Protein AF-A0A059WLM8-F1 (afdb_monomer_lite)

InterPro domains:
  IPR005821 Ion transport domain [PF00520] (24-214)
  IPR027359 Voltage-dependent channel domain superfamily [G3DSA:1.20.120.350] (15-150)
  IPR028746 Cation channel sperm-associated protein 1 [PTHR47193] (1-215)

Foldseek 3Di:
DVVVVVVVLVVLLVVLLCCLPDPVNLVVVLVLLVVLVVLVVQCVPPVCCVPCVVVSVVSLVVSLVVLVVSLVSCCSNCPPVLVVDVVSVLSVVLSVLSVVLVVLVVVVVPCPDDDPDPVVVVVNVVSVVSSVVSVVVNVVSVVVPVVVVVVVVVVVVCVVVVVVVVVVVLVVLQVVLVVCLVVCCPVCVQQNVDSVSVSVVVVCVVVVHPVVVVD

Organism: Bubalus bubalis (NCBI:txid89462)

Secondary structure (DSSP, 8-state):
-HHHHHHHHHHHHHHHHHHHT-HHHHHHHHHHHHHHHHHHHHTTSHHHHHHHHHHHHHHHHHHHHHHHHHHHHHHHHHGGGGGGSHHHHHHHHHHHHHHHHHHHHHHHHH-SS----HHHHHHHHHHHHHHHHHHHHHHHHHTTSHHHHHHHHHHHHHHHHHHHHHHHHHHHHHHHHHHHHHHHTTT-HHHHSSHHHHHHHHHHHHTTSSGGG--

Radius of gyration: 25.27 Å; chains: 1; bounding box: 56×52×69 Å

pLDDT: mean 78.33, std 11.13, range [49.69, 95.12]

Sequence (215 aa):
LWEKLSQLIWGLRRMLRKLVDSLAFETFIIFIVCLNTILLVAQTFAEVEVRGEWYFTALDYIFLSIYMVEAVLKIIALGLAYFLDPWNNLDFLIMVMGMLDFVLIQVNSSSTRAIHNQSVFRIFRVFKTLRALRAIRVLRRLRFLTNLQEVTGTLARSLPSITAILILMFTCLFLFSVVLRALFRYSDPKRFQNIFTTIFALFTMLTLDDWSLIY

Structure (mmCIF, N/CA/C/O backbone):
data_AF-A0A059WLM8-F1
#
_entry.id   AF-A0A059WLM8-F1
#
loop_
_atom_site.group_PDB
_atom_site.id
_atom_site.type_symbol
_atom_site.label_atom_id
_atom_site.label_alt_id
_atom_site.label_comp_id
_atom_site.label_asym_id
_atom_site.label_entity_id
_atom_site.label_seq_id
_atom_site.pdbx_PDB_ins_code
_atom_site.Cartn_x
_atom_site.Cartn_y
_atom_site.Cartn_z
_atom_site.occupancy
_atom_site.B_iso_or_equiv
_atom_site.auth_seq_id
_atom_site.auth_comp_id
_atom_site.auth_asym_id
_atom_site.auth_atom_id
_atom_site.pdbx_PDB_model_num
ATOM 1 N N . LEU A 1 1 ? -32.916 -18.433 27.597 1.00 67.88 1 LEU A N 1
ATOM 2 C CA . LEU A 1 1 ? -31.462 -18.529 27.294 1.00 67.88 1 LEU A CA 1
ATOM 3 C C . LEU A 1 1 ? -31.070 -17.635 26.119 1.00 67.88 1 LEU A C 1
ATOM 5 O O . LEU A 1 1 ? -30.190 -16.805 26.293 1.00 67.88 1 LEU A O 1
ATOM 9 N N . TRP A 1 2 ? -31.761 -17.735 24.979 1.00 65.75 2 TRP A N 1
ATOM 10 C CA . TRP A 1 2 ? -31.481 -16.943 23.772 1.00 65.75 2 TRP A CA 1
ATOM 11 C C . TRP A 1 2 ? -31.565 -15.416 23.973 1.00 65.75 2 TRP A C 1
ATOM 13 O O . TRP A 1 2 ? -30.695 -14.687 23.515 1.00 65.75 2 TRP A O 1
ATOM 23 N N . GLU A 1 3 ? -32.544 -14.935 24.746 1.00 73.88 3 GLU A N 1
ATOM 24 C CA . GLU A 1 3 ? -32.708 -13.500 25.052 1.00 73.88 3 GLU A CA 1
ATOM 25 C C . GLU A 1 3 ? -31.617 -12.934 25.970 1.00 73.88 3 GLU A C 1
ATOM 27 O O . GLU A 1 3 ? -31.175 -11.802 25.801 1.00 73.88 3 GLU A O 1
ATOM 32 N N . LYS A 1 4 ? -31.122 -13.735 26.923 1.00 73.12 4 LYS A N 1
ATOM 33 C CA . LYS A 1 4 ? -29.986 -13.329 27.764 1.00 73.12 4 LYS A CA 1
ATOM 34 C C . LYS A 1 4 ? -28.699 -13.267 26.944 1.00 73.12 4 LYS A C 1
ATOM 36 O O . LYS A 1 4 ? -27.895 -12.366 27.147 1.00 73.12 4 LYS A O 1
ATOM 41 N N . LEU A 1 5 ? -28.527 -14.195 26.001 1.00 72.56 5 LEU A N 1
ATOM 42 C CA . LEU A 1 5 ? -27.368 -14.242 25.112 1.00 72.56 5 LEU A CA 1
ATOM 43 C C . LEU A 1 5 ? -27.368 -13.057 24.137 1.00 72.56 5 LEU A C 1
ATOM 45 O O . LEU A 1 5 ? -26.335 -12.419 23.950 1.00 72.56 5 LEU A O 1
ATOM 49 N N . SER A 1 6 ? -28.533 -12.709 23.578 1.00 72.06 6 SER A N 1
ATOM 50 C CA . SER A 1 6 ? -28.662 -11.540 22.710 1.00 72.06 6 SER A CA 1
ATOM 51 C C . SER A 1 6 ? -28.379 -10.248 23.480 1.00 72.06 6 SER A C 1
ATOM 53 O O . SER A 1 6 ? -27.525 -9.480 23.052 1.00 72.06 6 SER A O 1
ATOM 55 N N . GLN A 1 7 ? -28.969 -10.027 24.657 1.00 72.25 7 GLN A N 1
ATOM 56 C CA . GLN A 1 7 ? -28.682 -8.826 25.455 1.00 72.25 7 GLN A CA 1
ATOM 57 C C . GLN A 1 7 ? -27.194 -8.680 25.812 1.00 72.25 7 GLN A C 1
ATOM 59 O O . GLN A 1 7 ? -26.653 -7.573 25.757 1.00 72.25 7 GLN A O 1
ATOM 64 N N . LEU A 1 8 ? -26.512 -9.792 26.100 1.00 74.44 8 LEU A N 1
ATOM 65 C CA . LEU A 1 8 ? -25.078 -9.808 26.393 1.00 74.44 8 LEU A CA 1
ATOM 66 C C . LEU A 1 8 ? -24.246 -9.443 25.152 1.00 74.44 8 LEU A C 1
ATOM 68 O O . LEU A 1 8 ? -23.358 -8.599 25.245 1.00 74.44 8 LEU A O 1
ATOM 72 N N . ILE A 1 9 ? -24.594 -9.974 23.973 1.00 77.19 9 ILE A N 1
ATOM 73 C CA . ILE A 1 9 ? -23.965 -9.610 22.688 1.00 77.19 9 ILE A CA 1
ATOM 74 C C . ILE A 1 9 ? -24.176 -8.125 22.367 1.00 77.19 9 ILE A C 1
ATOM 76 O O . ILE A 1 9 ? -23.245 -7.445 21.936 1.00 77.19 9 ILE A O 1
ATOM 80 N N . TRP A 1 10 ? -25.379 -7.596 22.595 1.00 76.31 10 TRP A N 1
ATOM 81 C CA . TRP A 1 10 ? -25.690 -6.185 22.355 1.00 76.31 10 TRP A CA 1
ATOM 82 C C . TRP A 1 10 ? -24.918 -5.255 23.302 1.00 76.31 10 TRP A C 1
ATOM 84 O O . TRP A 1 10 ? -24.381 -4.235 22.858 1.00 76.31 10 TRP A O 1
ATOM 94 N N . GLY A 1 11 ? -24.801 -5.619 24.583 1.00 76.69 11 GLY A N 1
ATOM 95 C CA . GLY A 1 11 ? -23.978 -4.895 25.555 1.00 76.69 11 GLY A CA 1
ATOM 96 C C . GLY A 1 11 ? -22.493 -4.903 25.180 1.00 76.69 11 GLY A C 1
ATOM 97 O O . GLY A 1 11 ? -21.855 -3.848 25.135 1.00 76.69 11 GLY A O 1
ATOM 98 N N . LEU A 1 12 ? -21.972 -6.075 24.816 1.00 79.56 12 LEU A N 1
ATOM 99 C CA . LEU A 1 12 ? -20.577 -6.276 24.424 1.00 79.56 12 LEU A CA 1
ATOM 100 C C . LEU A 1 12 ? -20.248 -5.512 23.130 1.00 79.56 12 LEU A C 1
ATOM 102 O O . LEU A 1 12 ? -19.245 -4.803 23.071 1.00 79.56 12 LEU A O 1
ATOM 106 N N . ARG A 1 13 ? -21.149 -5.521 22.138 1.00 81.75 13 ARG A N 1
ATOM 107 C CA . ARG A 1 13 ? -21.035 -4.715 20.909 1.00 81.75 13 ARG A CA 1
ATOM 108 C C . ARG A 1 13 ? -20.983 -3.215 21.197 1.00 81.75 13 ARG A C 1
ATOM 110 O O . ARG A 1 13 ? -20.225 -2.495 20.548 1.00 81.75 13 ARG A O 1
ATOM 117 N N . ARG A 1 14 ? -21.761 -2.727 22.168 1.00 81.25 14 ARG A N 1
ATOM 118 C CA . ARG A 1 14 ? -21.774 -1.304 22.549 1.00 81.25 14 ARG A CA 1
ATOM 119 C C . ARG A 1 14 ? -20.479 -0.886 23.244 1.00 81.25 14 ARG A C 1
ATOM 121 O O . ARG A 1 14 ? -19.972 0.195 22.957 1.00 81.25 14 ARG A O 1
ATOM 128 N N . MET A 1 15 ? -19.942 -1.730 24.126 1.00 82.00 15 MET A N 1
ATOM 129 C CA . MET A 1 15 ? -18.644 -1.487 24.770 1.00 82.00 15 MET A CA 1
ATOM 130 C C . MET A 1 15 ? -17.499 -1.527 23.757 1.00 82.00 15 MET A C 1
ATOM 132 O O . MET A 1 15 ? -16.671 -0.621 23.742 1.00 82.00 15 MET A O 1
ATOM 136 N N . LEU A 1 16 ? -17.499 -2.521 22.865 1.00 82.88 16 LEU A N 1
ATOM 137 C CA . LEU A 1 16 ? -16.507 -2.643 21.799 1.00 82.88 16 LEU A CA 1
ATOM 138 C C . LEU A 1 16 ? -16.530 -1.458 20.844 1.00 82.88 16 LEU A C 1
ATOM 140 O O . LEU A 1 16 ? -15.474 -0.961 20.481 1.00 82.88 16 LEU A O 1
ATOM 144 N N . ARG A 1 17 ? -17.714 -0.966 20.471 1.00 82.56 17 ARG A N 1
ATOM 145 C CA . ARG A 1 17 ? -17.823 0.229 19.631 1.00 82.56 17 ARG A CA 1
ATOM 146 C C . ARG A 1 17 ? -17.204 1.450 20.309 1.00 82.56 17 ARG A C 1
ATOM 148 O O . ARG A 1 17 ? -16.393 2.122 19.696 1.00 82.56 17 ARG A O 1
ATOM 155 N N . LYS A 1 18 ? -17.491 1.674 21.597 1.00 84.75 18 LYS A N 1
ATOM 156 C CA . LYS A 1 18 ? -16.851 2.756 22.366 1.00 84.75 18 LYS A CA 1
ATOM 157 C C . LYS A 1 18 ? -15.328 2.610 22.450 1.00 84.75 18 LYS A C 1
ATOM 159 O O . LYS A 1 18 ? -14.637 3.619 22.462 1.00 84.75 18 LYS A O 1
ATOM 164 N N . LEU A 1 19 ? -14.820 1.379 22.538 1.00 84.88 19 LEU A N 1
ATOM 165 C CA . LEU A 1 19 ? -13.382 1.105 22.558 1.00 84.88 19 LEU A CA 1
ATOM 166 C C . LEU A 1 19 ? -12.742 1.379 21.190 1.00 84.88 19 LEU A C 1
ATOM 168 O O . LEU A 1 19 ? -11.728 2.065 21.123 1.00 84.88 19 LEU A O 1
ATOM 172 N N . VAL A 1 20 ? -13.340 0.864 20.113 1.00 83.12 20 VAL A N 1
ATOM 173 C CA . VAL A 1 20 ? -12.847 1.011 18.734 1.00 83.12 20 VAL A CA 1
ATOM 174 C C . VAL A 1 20 ? -12.884 2.469 18.280 1.00 83.12 20 VAL A C 1
ATOM 176 O O . VAL A 1 20 ? -11.925 2.916 17.665 1.00 83.12 20 VAL A O 1
ATOM 179 N N . ASP A 1 21 ? -13.936 3.207 18.639 1.00 81.88 21 ASP A N 1
ATOM 180 C CA . ASP A 1 21 ? -14.095 4.632 18.320 1.00 81.88 21 ASP A CA 1
ATOM 181 C C . ASP A 1 21 ? -13.273 5.541 19.261 1.00 81.88 21 ASP A C 1
ATOM 183 O O . ASP A 1 21 ? -13.326 6.767 19.161 1.00 81.88 21 ASP A O 1
ATOM 187 N N . SER A 1 22 ? -12.539 4.975 20.230 1.00 87.81 22 SER A N 1
ATOM 188 C CA . SER A 1 22 ? -11.734 5.779 21.148 1.00 87.81 22 SER A CA 1
ATOM 189 C C . SER A 1 22 ? -10.450 6.269 20.476 1.00 87.81 22 SER A C 1
ATOM 191 O O . SER A 1 22 ? -9.673 5.488 19.926 1.00 87.81 22 SER A O 1
ATOM 193 N N . LEU A 1 23 ? -10.167 7.566 20.626 1.00 82.00 23 LEU A N 1
ATOM 194 C CA . LEU A 1 23 ? -8.930 8.193 20.139 1.00 82.00 23 LEU A CA 1
ATOM 195 C C . LEU A 1 23 ? -7.670 7.493 20.671 1.00 82.00 23 LEU A C 1
ATOM 197 O O . LEU A 1 23 ? -6.656 7.421 19.979 1.00 82.00 23 LEU A O 1
ATOM 201 N N . ALA A 1 24 ? -7.727 6.953 21.892 1.00 84.50 24 ALA A N 1
ATOM 202 C CA . ALA A 1 24 ? -6.623 6.210 22.489 1.00 84.50 24 ALA A CA 1
ATOM 203 C C . ALA A 1 24 ? -6.333 4.907 21.728 1.00 84.50 24 ALA A C 1
ATOM 205 O O . ALA A 1 24 ? -5.175 4.623 21.423 1.00 84.50 24 ALA A O 1
ATOM 206 N N . PHE A 1 25 ? -7.373 4.140 21.379 1.00 84.38 25 PHE A N 1
ATOM 207 C CA . PHE A 1 25 ? -7.227 2.923 20.582 1.00 84.38 25 PHE A CA 1
ATOM 208 C C . PHE A 1 25 ? -6.727 3.244 19.172 1.00 84.38 25 PHE A C 1
ATOM 210 O O . PHE A 1 25 ? -5.798 2.602 18.681 1.00 84.38 25 PHE A O 1
ATOM 217 N N . GLU A 1 26 ? -7.270 4.284 18.539 1.00 80.81 26 GLU A N 1
ATOM 218 C CA . GLU A 1 26 ? -6.808 4.722 17.222 1.00 80.81 26 GLU A CA 1
ATOM 219 C C . GLU A 1 26 ? -5.329 5.126 17.232 1.00 80.81 26 GLU A C 1
ATOM 221 O O . GLU A 1 26 ? -4.558 4.644 16.396 1.00 80.81 26 GLU A O 1
ATOM 226 N N . THR A 1 27 ? -4.919 5.942 18.207 1.00 83.12 27 THR A N 1
ATOM 227 C CA . THR A 1 27 ? -3.527 6.390 18.384 1.00 83.12 27 THR A CA 1
ATOM 228 C C . THR A 1 27 ? -2.594 5.217 18.659 1.00 83.12 27 THR A C 1
ATOM 230 O O . THR A 1 27 ? -1.514 5.137 18.072 1.00 83.12 27 THR A O 1
ATOM 233 N N . PHE A 1 28 ? -3.020 4.264 19.491 1.00 87.94 28 PHE A N 1
ATOM 234 C CA . PHE A 1 28 ? -2.257 3.050 19.758 1.00 87.94 28 PHE A CA 1
ATOM 235 C C . PHE A 1 28 ? -1.998 2.258 18.474 1.00 87.94 28 PHE A C 1
ATOM 237 O O . PHE A 1 28 ? -0.854 1.909 18.184 1.00 87.94 28 PHE A O 1
ATOM 244 N N . ILE A 1 29 ? -3.020 2.027 17.648 1.00 83.88 29 ILE A N 1
ATOM 245 C CA . ILE A 1 29 ? -2.800 1.287 16.404 1.00 83.88 29 ILE A CA 1
ATOM 246 C C . ILE A 1 29 ? -1.963 2.106 15.398 1.00 83.88 29 ILE A C 1
ATOM 248 O O . ILE A 1 29 ? -1.160 1.524 14.670 1.00 83.88 29 ILE A O 1
ATOM 252 N N . ILE A 1 30 ? -2.072 3.443 15.366 1.00 81.38 30 ILE A N 1
ATOM 253 C CA . ILE A 1 30 ? -1.150 4.305 14.588 1.00 81.38 30 ILE A CA 1
ATOM 254 C C . ILE A 1 30 ? 0.294 4.062 14.988 1.00 81.38 30 ILE A C 1
ATOM 256 O O . ILE A 1 30 ? 1.132 3.803 14.122 1.00 81.38 30 ILE A O 1
ATOM 260 N N . PHE A 1 31 ? 0.569 4.078 16.283 1.00 86.44 31 PHE A N 1
ATOM 261 C CA . PHE A 1 31 ? 1.901 3.818 16.797 1.00 86.44 31 PHE A CA 1
ATOM 262 C C . PHE A 1 31 ? 2.426 2.437 16.369 1.00 86.44 31 PHE A C 1
ATOM 264 O O . PHE A 1 31 ? 3.553 2.327 15.880 1.00 86.44 31 PHE A O 1
ATOM 271 N N . ILE A 1 32 ? 1.587 1.400 16.452 1.00 85.88 32 ILE A N 1
ATOM 272 C CA . ILE A 1 32 ? 1.932 0.038 16.023 1.00 85.88 32 ILE A CA 1
ATOM 273 C C . ILE A 1 32 ? 2.243 -0.041 14.518 1.00 85.88 32 ILE A C 1
ATOM 275 O O . ILE A 1 32 ? 3.215 -0.689 14.122 1.00 85.88 32 ILE A O 1
ATOM 279 N N . VAL A 1 33 ? 1.467 0.641 13.674 1.00 82.69 33 VAL A N 1
ATOM 280 C CA . VAL A 1 33 ? 1.710 0.691 12.222 1.00 82.69 33 VAL A CA 1
ATOM 281 C C . VAL A 1 33 ? 3.022 1.404 11.902 1.00 82.69 33 VAL A C 1
ATOM 283 O O . VAL A 1 33 ? 3.802 0.907 11.086 1.00 82.69 33 VAL A O 1
ATOM 286 N N . CYS A 1 34 ? 3.306 2.526 12.564 1.00 83.06 34 CYS A N 1
ATOM 287 C CA . CYS A 1 34 ? 4.574 3.236 12.401 1.00 83.06 34 CYS A CA 1
ATOM 288 C C . CYS A 1 34 ? 5.764 2.347 12.787 1.00 83.06 34 CYS A C 1
ATOM 290 O O . CYS A 1 34 ? 6.709 2.227 12.007 1.00 83.06 34 CYS A O 1
ATOM 292 N N . LEU A 1 35 ? 5.686 1.654 13.928 1.00 86.25 35 LEU A N 1
ATOM 293 C CA . LEU A 1 35 ? 6.715 0.698 14.346 1.00 86.25 35 LEU A CA 1
ATOM 294 C C . LEU A 1 35 ? 6.912 -0.431 13.329 1.00 86.25 35 LEU A C 1
ATOM 296 O O . LEU A 1 35 ? 8.046 -0.722 12.954 1.00 86.25 35 LEU A O 1
ATOM 300 N N . ASN A 1 36 ? 5.826 -1.036 12.840 1.00 84.31 36 ASN A N 1
ATOM 301 C CA . ASN A 1 36 ? 5.912 -2.089 11.826 1.00 84.31 36 ASN A CA 1
ATOM 302 C C . ASN A 1 36 ? 6.575 -1.587 10.531 1.00 84.31 36 ASN A C 1
ATOM 304 O O . ASN A 1 36 ? 7.354 -2.311 9.919 1.00 84.31 36 ASN A O 1
ATOM 308 N N . THR A 1 37 ? 6.320 -0.335 10.148 1.00 80.00 37 THR A N 1
ATOM 309 C CA . THR A 1 37 ? 6.921 0.290 8.959 1.00 80.00 37 THR A CA 1
ATOM 310 C C . THR A 1 37 ? 8.414 0.510 9.133 1.00 80.00 37 THR A C 1
ATOM 312 O O . THR A 1 37 ? 9.188 0.167 8.245 1.00 80.00 37 THR A O 1
ATOM 315 N N . ILE A 1 38 ? 8.829 1.043 10.285 1.00 84.06 38 ILE A N 1
ATOM 316 C CA . ILE A 1 38 ? 10.246 1.246 10.608 1.00 84.06 38 ILE A CA 1
ATOM 317 C C . ILE A 1 38 ? 10.985 -0.091 10.571 1.00 84.06 38 ILE A C 1
ATOM 319 O O . ILE A 1 38 ? 12.070 -0.174 10.005 1.00 84.06 38 ILE A O 1
ATOM 323 N N . LEU A 1 39 ? 10.379 -1.151 11.109 1.00 82.06 39 LEU A N 1
ATOM 324 C CA . LEU A 1 39 ? 10.958 -2.491 11.068 1.00 82.06 39 LEU A CA 1
ATOM 325 C C . LEU A 1 39 ? 11.036 -3.052 9.647 1.00 82.06 39 LEU A C 1
ATOM 327 O O . LEU A 1 39 ? 12.042 -3.661 9.298 1.00 82.06 39 LEU A O 1
ATOM 331 N N . LEU A 1 40 ? 10.027 -2.809 8.810 1.00 78.81 40 LEU A N 1
ATOM 332 C CA . LEU A 1 40 ? 10.053 -3.212 7.404 1.00 78.81 40 LEU A CA 1
ATOM 333 C C . LEU A 1 40 ? 11.154 -2.481 6.622 1.00 78.81 40 LEU A C 1
ATOM 335 O O . LEU A 1 40 ? 11.840 -3.102 5.817 1.00 78.81 40 LEU A O 1
ATOM 339 N N . VAL A 1 41 ? 11.370 -1.189 6.886 1.00 81.69 41 VAL A N 1
ATOM 340 C CA . VAL A 1 41 ? 12.493 -0.432 6.309 1.00 81.69 41 VAL A CA 1
ATOM 341 C C . VAL A 1 41 ? 13.824 -0.958 6.847 1.00 81.69 41 VAL A C 1
ATOM 343 O O . VAL A 1 41 ? 14.746 -1.179 6.068 1.00 81.69 41 VAL A O 1
ATOM 346 N N . ALA A 1 42 ? 13.922 -1.241 8.146 1.00 82.06 42 ALA A N 1
ATOM 347 C CA . ALA A 1 42 ? 15.128 -1.808 8.746 1.00 82.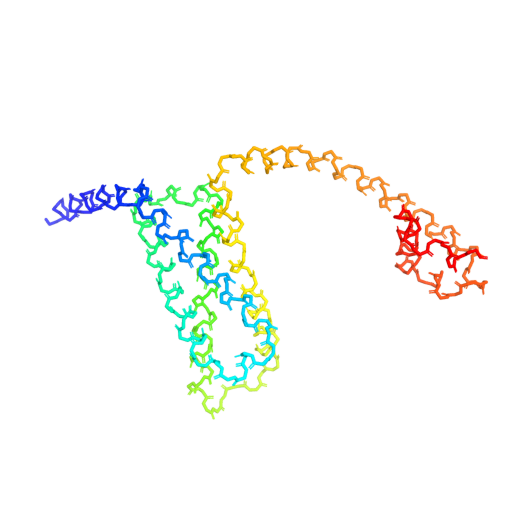06 42 ALA A CA 1
ATOM 348 C C . ALA A 1 42 ? 15.519 -3.159 8.114 1.00 82.06 42 ALA A C 1
ATOM 350 O O . ALA A 1 42 ? 16.701 -3.408 7.895 1.00 82.06 42 ALA A O 1
ATOM 351 N N . GLN A 1 43 ? 14.537 -3.991 7.746 1.00 74.38 43 GLN A N 1
ATOM 352 C CA . GLN A 1 43 ? 14.757 -5.263 7.043 1.00 74.38 43 GLN A CA 1
ATOM 353 C C . GLN A 1 43 ? 15.336 -5.096 5.628 1.00 74.38 43 GLN A C 1
ATOM 355 O O . GLN A 1 43 ? 15.890 -6.050 5.098 1.00 74.38 43 GLN A O 1
ATOM 360 N N . THR A 1 44 ? 15.227 -3.919 4.999 1.00 75.56 44 THR A N 1
ATOM 361 C CA . THR A 1 44 ? 15.809 -3.700 3.658 1.00 75.56 44 THR A CA 1
ATOM 362 C C . THR A 1 44 ? 17.332 -3.563 3.674 1.00 75.56 44 THR A C 1
ATOM 364 O O . THR A 1 44 ? 17.972 -3.715 2.633 1.00 75.56 44 THR A O 1
ATOM 367 N N . PHE A 1 45 ? 17.933 -3.313 4.841 1.00 78.88 45 PHE A N 1
ATOM 368 C CA . PHE A 1 45 ? 19.382 -3.250 4.987 1.00 78.88 45 PHE A CA 1
ATOM 369 C C . PHE A 1 45 ? 19.948 -4.668 5.165 1.00 78.88 45 PHE A C 1
ATOM 371 O O . PHE A 1 45 ? 19.740 -5.312 6.193 1.00 78.88 45 PHE A O 1
ATOM 378 N N . ALA A 1 46 ? 20.692 -5.144 4.161 1.00 61.84 46 ALA A N 1
ATOM 379 C CA . ALA A 1 46 ? 21.186 -6.525 4.063 1.00 61.84 46 ALA A CA 1
ATOM 380 C C . ALA A 1 46 ? 22.021 -7.002 5.275 1.00 61.84 46 ALA A C 1
ATOM 382 O O . ALA A 1 46 ? 22.018 -8.186 5.604 1.00 61.84 46 ALA A O 1
ATOM 383 N N . GLU A 1 47 ? 22.708 -6.096 5.979 1.00 60.00 47 GLU A N 1
ATOM 384 C CA . GLU A 1 47 ? 23.484 -6.424 7.190 1.00 60.00 47 GLU A CA 1
ATOM 385 C C . GLU A 1 47 ? 22.602 -6.772 8.402 1.00 60.00 47 GLU A C 1
ATOM 387 O O . GLU A 1 47 ? 23.010 -7.523 9.292 1.00 60.00 47 GLU A O 1
ATOM 392 N N . VAL A 1 48 ? 21.384 -6.230 8.435 1.00 62.03 48 VAL A N 1
ATOM 393 C CA . VAL A 1 48 ? 20.425 -6.377 9.534 1.00 62.03 48 VAL A CA 1
ATOM 394 C C . VAL A 1 48 ? 19.556 -7.625 9.340 1.00 62.03 48 VAL A C 1
ATOM 396 O O . VAL A 1 48 ? 19.204 -8.279 10.325 1.00 62.03 48 VAL A O 1
ATOM 399 N N . GLU A 1 49 ? 19.286 -8.007 8.087 1.00 64.56 49 GLU A N 1
ATOM 400 C CA . GLU A 1 49 ? 18.544 -9.225 7.732 1.00 64.56 49 GLU A CA 1
ATOM 401 C C . GLU A 1 49 ? 19.239 -10.474 8.310 1.00 64.56 49 GLU A C 1
ATOM 403 O O . GLU A 1 49 ? 18.648 -11.193 9.110 1.00 64.56 49 GLU A O 1
ATOM 408 N N . VAL A 1 50 ? 20.538 -10.659 8.050 1.00 60.66 50 VAL A N 1
ATOM 409 C CA . VAL A 1 50 ? 21.271 -11.896 8.403 1.00 60.66 50 VAL A CA 1
ATOM 410 C C . VAL A 1 50 ? 21.437 -12.112 9.916 1.00 60.66 50 VAL A C 1
ATOM 412 O O . VAL A 1 50 ? 21.432 -13.249 10.385 1.00 60.66 50 VAL A O 1
ATOM 415 N N . ARG A 1 51 ? 21.588 -11.043 10.711 1.00 61.94 51 ARG A N 1
ATOM 416 C CA . ARG A 1 51 ? 21.803 -11.147 12.171 1.00 61.94 51 ARG A CA 1
ATOM 417 C C . ARG A 1 51 ? 20.510 -11.172 12.986 1.00 61.94 51 ARG A C 1
ATOM 419 O O . ARG A 1 51 ? 20.521 -11.658 14.117 1.00 61.94 51 ARG A O 1
ATOM 426 N N . GLY A 1 52 ? 19.422 -10.629 12.441 1.00 69.62 52 GLY A N 1
ATOM 427 C CA . GLY A 1 52 ? 18.181 -10.382 13.172 1.00 69.62 52 GLY A CA 1
ATOM 428 C C . GLY A 1 52 ? 16.974 -11.198 12.719 1.00 69.62 52 GLY A C 1
ATOM 429 O O . GLY A 1 52 ? 15.893 -10.960 13.256 1.00 69.62 52 GLY A O 1
ATOM 430 N N . GLU A 1 53 ? 17.105 -12.122 11.758 1.00 73.12 53 GLU A N 1
ATOM 431 C CA . GLU A 1 53 ? 15.957 -12.791 11.114 1.00 73.12 53 GLU A CA 1
ATOM 432 C C . GLU A 1 53 ? 14.901 -13.308 12.099 1.00 73.12 53 GLU A C 1
ATOM 434 O O . GLU A 1 53 ? 13.705 -13.075 11.908 1.00 73.12 53 GLU A O 1
ATOM 439 N N . TRP A 1 54 ? 15.317 -13.971 13.180 1.00 78.88 54 TRP A N 1
ATOM 440 C CA . TRP A 1 54 ? 14.377 -14.533 14.149 1.00 78.88 54 TRP A CA 1
ATOM 441 C C . TRP A 1 54 ? 13.628 -13.452 14.942 1.00 78.88 54 TRP A C 1
ATOM 443 O O . TRP A 1 54 ? 12.423 -13.580 15.160 1.00 78.88 54 TRP A O 1
ATOM 453 N N . TYR A 1 55 ? 14.311 -12.366 15.329 1.00 82.62 55 TYR A N 1
ATOM 454 C CA . TYR A 1 55 ? 13.707 -11.236 16.039 1.00 82.62 55 TYR A CA 1
ATOM 455 C C . TYR A 1 55 ? 12.683 -10.535 15.150 1.00 82.62 55 TYR A C 1
ATOM 457 O O . TYR A 1 55 ? 11.560 -10.268 15.576 1.00 82.62 55 TYR A O 1
ATOM 465 N N . PHE A 1 56 ? 13.053 -10.273 13.895 1.00 81.12 56 PHE A N 1
ATOM 466 C CA . PHE A 1 56 ? 12.169 -9.646 12.918 1.00 81.12 56 PHE A CA 1
ATOM 467 C C . PHE A 1 56 ? 10.941 -10.504 12.622 1.00 81.12 56 PHE A C 1
ATOM 469 O O . PHE A 1 56 ? 9.828 -9.984 12.582 1.00 81.12 56 PHE A O 1
ATOM 476 N N . THR A 1 57 ? 11.130 -11.815 12.496 1.00 79.06 57 THR A N 1
ATOM 477 C CA . THR A 1 57 ? 10.036 -12.768 12.282 1.00 79.06 57 THR A CA 1
ATOM 478 C C . THR A 1 57 ? 9.089 -12.811 13.485 1.00 79.06 57 THR A C 1
ATOM 480 O O . THR A 1 57 ? 7.872 -12.736 13.314 1.00 79.06 57 THR A O 1
ATOM 483 N N . ALA A 1 58 ? 9.621 -12.854 14.712 1.00 84.19 58 ALA A N 1
ATOM 484 C CA . ALA A 1 58 ? 8.811 -12.821 15.929 1.00 84.19 58 ALA A CA 1
ATOM 485 C C . ALA A 1 58 ? 8.009 -11.514 16.053 1.00 84.19 58 ALA A C 1
ATOM 487 O O . ALA A 1 58 ? 6.812 -11.545 16.347 1.00 84.19 58 ALA A O 1
ATOM 488 N N . LEU A 1 59 ? 8.640 -10.370 15.774 1.00 84.50 59 LEU A N 1
ATOM 489 C CA . LEU A 1 59 ? 7.973 -9.068 15.766 1.00 84.50 59 LEU A CA 1
ATOM 490 C C . LEU A 1 59 ? 6.865 -9.007 14.713 1.00 84.50 59 LEU A C 1
ATOM 492 O O . LEU A 1 59 ? 5.766 -8.543 15.011 1.00 84.50 59 LEU A O 1
ATOM 496 N N . ASP A 1 60 ? 7.100 -9.526 13.509 1.00 81.50 60 ASP A N 1
ATOM 497 C CA . ASP A 1 60 ? 6.074 -9.594 12.469 1.00 81.50 60 ASP A CA 1
ATOM 498 C C . ASP A 1 60 ? 4.849 -10.416 12.890 1.00 81.50 60 ASP A C 1
ATOM 500 O O . ASP A 1 60 ? 3.721 -10.031 12.567 1.00 81.50 60 ASP A O 1
ATOM 504 N N . TYR A 1 61 ? 5.036 -11.495 13.654 1.00 84.25 61 TYR A N 1
ATOM 505 C CA . TYR A 1 61 ? 3.925 -12.262 14.225 1.00 84.25 61 TYR A CA 1
ATOM 506 C C . TYR A 1 61 ? 3.184 -11.506 15.328 1.00 84.25 61 TYR A C 1
ATOM 508 O O . TYR A 1 61 ? 1.953 -11.565 15.388 1.00 84.25 61 TYR A O 1
ATOM 516 N N . ILE A 1 62 ? 3.900 -10.749 16.162 1.00 88.25 62 ILE A N 1
ATOM 517 C CA . ILE A 1 62 ? 3.283 -9.876 17.168 1.00 88.25 62 ILE A CA 1
ATOM 518 C C . ILE A 1 62 ? 2.430 -8.804 16.483 1.00 88.25 62 ILE A C 1
ATOM 520 O O . ILE A 1 62 ? 1.282 -8.592 16.862 1.00 88.25 62 ILE A O 1
ATOM 524 N N . PHE A 1 63 ? 2.932 -8.164 15.428 1.00 85.38 63 PHE A N 1
ATOM 525 C CA . PHE A 1 63 ? 2.133 -7.187 14.690 1.00 85.38 63 PHE A CA 1
ATOM 526 C C . PHE A 1 63 ? 0.928 -7.826 14.010 1.00 85.38 63 PHE A C 1
ATOM 528 O O . PHE A 1 63 ? -0.173 -7.283 14.089 1.00 85.38 63 PHE A O 1
ATOM 535 N N . LEU A 1 64 ? 1.106 -8.988 13.375 1.00 83.69 64 LEU A N 1
ATOM 536 C CA . LEU A 1 64 ? 0.005 -9.715 12.747 1.00 83.69 64 LEU A CA 1
ATOM 537 C C . LEU A 1 64 ? -1.108 -10.039 13.753 1.00 83.69 64 LEU A C 1
ATOM 539 O O . LEU A 1 64 ? -2.279 -9.854 13.420 1.00 83.69 64 LEU A O 1
ATOM 543 N N . SER A 1 65 ? -0.762 -10.465 14.971 1.00 87.88 65 SER A N 1
ATOM 544 C CA . SER A 1 65 ? -1.752 -10.771 16.009 1.00 87.88 65 SER A CA 1
ATOM 545 C C . SER A 1 65 ? -2.494 -9.520 16.486 1.00 87.88 65 SER A C 1
ATOM 547 O O . SER A 1 65 ? -3.719 -9.554 16.598 1.00 87.88 65 SER A O 1
ATOM 549 N N . ILE A 1 66 ? -1.803 -8.389 16.662 1.00 88.56 66 ILE A N 1
ATOM 550 C CA . ILE A 1 66 ? -2.441 -7.109 17.010 1.00 88.56 66 ILE A CA 1
ATOM 551 C C . ILE A 1 66 ? -3.447 -6.692 15.927 1.00 88.56 66 ILE A C 1
ATOM 553 O O . ILE A 1 66 ? -4.580 -6.330 16.248 1.00 88.56 66 ILE A O 1
ATOM 557 N N . TYR A 1 67 ? -3.078 -6.796 14.646 1.00 84.00 67 TYR A N 1
ATOM 558 C CA . TYR A 1 67 ? -3.986 -6.467 13.540 1.00 84.00 67 TYR A CA 1
ATOM 559 C C . TYR A 1 67 ? -5.162 -7.437 13.427 1.00 84.00 67 TYR A C 1
ATOM 561 O O . TYR A 1 67 ? -6.272 -7.023 13.098 1.00 84.00 67 TYR A O 1
ATOM 569 N N . MET A 1 68 ? -4.943 -8.722 13.706 1.00 87.25 68 MET A N 1
ATOM 570 C CA . MET A 1 68 ? -6.021 -9.706 13.762 1.00 87.25 68 MET A CA 1
ATOM 571 C C . MET A 1 68 ? -7.033 -9.326 14.846 1.00 87.25 68 MET A C 1
ATOM 573 O O . MET A 1 68 ? -8.235 -9.293 14.581 1.00 87.25 68 MET A O 1
ATOM 577 N N . VAL A 1 69 ? -6.553 -8.989 16.046 1.00 89.50 69 VAL A N 1
ATOM 578 C CA . VAL A 1 69 ? -7.410 -8.552 17.152 1.00 89.50 69 VAL A CA 1
ATOM 579 C C . VAL A 1 69 ? -8.164 -7.279 16.769 1.00 89.50 69 VAL A C 1
ATOM 581 O O . VAL A 1 69 ? -9.381 -7.239 16.926 1.00 89.50 69 VAL A O 1
ATOM 584 N N . GLU A 1 70 ? -7.500 -6.273 16.194 1.00 87.62 70 GLU A N 1
ATOM 585 C CA . GLU A 1 70 ? -8.162 -5.056 15.700 1.00 87.62 70 GLU A CA 1
ATOM 586 C C . GLU A 1 70 ? -9.288 -5.374 14.700 1.00 87.62 70 GLU A C 1
ATOM 588 O O . GLU A 1 70 ? -10.408 -4.874 14.850 1.00 87.62 70 GLU A O 1
ATOM 593 N N . ALA A 1 71 ? -9.010 -6.208 13.695 1.00 84.56 71 ALA A N 1
ATOM 594 C CA . ALA A 1 71 ? -9.980 -6.572 12.667 1.00 84.56 71 ALA A CA 1
ATOM 595 C C . ALA A 1 71 ? -11.189 -7.303 13.269 1.00 84.56 71 ALA A C 1
ATOM 597 O O . ALA A 1 71 ? -12.332 -6.949 12.974 1.00 84.56 71 ALA A O 1
ATOM 598 N N . VAL A 1 72 ? -10.958 -8.262 14.170 1.00 88.31 72 VAL A N 1
ATOM 599 C CA . VAL A 1 72 ? -12.025 -8.993 14.870 1.00 88.31 72 VAL A CA 1
ATOM 600 C C . VAL A 1 72 ? -12.865 -8.048 15.732 1.00 88.31 72 VAL A C 1
ATOM 602 O O . VAL A 1 72 ? -14.095 -8.089 15.656 1.00 88.31 72 VAL A O 1
ATOM 605 N N . LEU A 1 73 ? -12.235 -7.149 16.498 1.00 86.88 73 LEU A N 1
ATOM 606 C CA . LEU A 1 73 ? -12.946 -6.156 17.313 1.00 86.88 73 LEU A CA 1
ATOM 607 C C . LEU A 1 73 ? -13.836 -5.258 16.440 1.00 86.88 73 LEU A C 1
ATOM 609 O O . LEU A 1 73 ? -15.002 -5.038 16.780 1.00 86.88 73 LEU A O 1
ATOM 613 N N . LYS A 1 74 ? -13.332 -4.795 15.288 1.00 84.06 74 LYS A N 1
ATOM 614 C CA . LYS A 1 74 ? -14.104 -3.987 14.329 1.00 84.06 74 LYS A CA 1
ATOM 615 C C . LYS A 1 74 ? -15.263 -4.762 13.710 1.00 84.06 74 LYS A C 1
ATOM 617 O O . LYS A 1 74 ? -16.364 -4.219 13.627 1.00 84.06 74 LYS A O 1
ATOM 622 N N . ILE A 1 75 ? -15.052 -6.018 13.318 1.00 86.94 75 ILE A N 1
ATOM 623 C CA . ILE A 1 75 ? -16.106 -6.875 12.758 1.00 86.94 75 ILE A CA 1
ATOM 624 C C . ILE A 1 75 ? -17.218 -7.095 13.789 1.00 86.94 75 ILE A C 1
ATOM 626 O O . ILE A 1 75 ? -18.393 -6.971 13.449 1.00 86.94 75 ILE A O 1
ATOM 630 N N . ILE A 1 76 ? -16.882 -7.341 15.058 1.00 85.44 76 ILE A N 1
ATOM 631 C CA . ILE A 1 76 ? -17.888 -7.516 16.119 1.00 85.44 76 ILE A CA 1
ATOM 632 C C . ILE A 1 76 ? -18.612 -6.190 16.407 1.00 85.44 76 ILE A C 1
ATOM 634 O O . ILE A 1 76 ? -19.839 -6.167 16.547 1.00 85.44 76 ILE A O 1
ATOM 638 N N . ALA A 1 77 ? -17.889 -5.067 16.460 1.00 83.44 77 ALA A N 1
ATOM 639 C CA . ALA A 1 77 ? -18.473 -3.752 16.722 1.00 83.44 77 ALA A CA 1
ATOM 640 C C . ALA A 1 77 ? -19.430 -3.305 15.599 1.00 83.44 77 ALA A C 1
ATOM 642 O O . ALA A 1 77 ? -20.556 -2.854 15.864 1.00 83.44 77 ALA A O 1
ATOM 643 N N . LEU A 1 78 ? -19.012 -3.440 14.339 1.00 80.50 78 LEU A N 1
ATOM 644 C CA . LEU A 1 78 ? -19.709 -2.916 13.160 1.00 80.50 78 LEU A CA 1
ATOM 645 C C . LEU A 1 78 ? -20.681 -3.933 12.545 1.00 80.50 78 LEU A C 1
ATOM 647 O O . LEU A 1 78 ? -21.755 -3.536 12.089 1.00 80.50 78 LEU A O 1
ATOM 651 N N . GLY A 1 79 ? -20.407 -5.233 12.636 1.00 83.38 79 GLY A N 1
ATOM 652 C CA . GLY A 1 79 ? -21.205 -6.288 12.007 1.00 83.38 79 GLY A CA 1
ATOM 653 C C . GLY A 1 79 ? -21.144 -6.203 10.479 1.00 83.38 79 GLY A C 1
ATOM 654 O O . GLY A 1 79 ? -20.093 -5.923 9.913 1.00 83.38 79 GLY A O 1
ATOM 655 N N . LEU A 1 80 ? -22.284 -6.375 9.800 1.00 79.38 80 LEU A N 1
ATOM 656 C CA . LEU A 1 80 ? -22.373 -6.297 8.330 1.00 79.38 80 LEU A CA 1
ATOM 657 C C . LEU A 1 80 ? -21.978 -4.928 7.754 1.00 79.38 80 LEU A C 1
ATOM 659 O O . LEU A 1 80 ? -21.493 -4.860 6.629 1.00 79.38 80 LEU A O 1
ATOM 663 N N . ALA A 1 81 ? -22.112 -3.850 8.535 1.00 81.81 81 ALA A N 1
ATOM 664 C CA . ALA A 1 81 ? -21.681 -2.516 8.117 1.00 81.81 81 ALA A CA 1
ATOM 665 C C . ALA A 1 81 ? -20.162 -2.420 7.896 1.00 81.81 81 ALA A C 1
ATOM 667 O O . ALA A 1 81 ? -19.704 -1.514 7.208 1.00 81.81 81 ALA A O 1
ATOM 668 N N . TYR A 1 82 ? -19.385 -3.367 8.437 1.00 81.56 82 TYR A N 1
ATOM 669 C CA . TYR A 1 82 ? -17.954 -3.466 8.176 1.00 81.56 82 TYR A CA 1
ATOM 670 C C . TYR A 1 82 ? -17.665 -3.645 6.680 1.00 81.56 82 TYR A C 1
ATOM 672 O O . TYR A 1 82 ? -16.779 -2.976 6.162 1.00 81.56 82 TYR A O 1
ATOM 680 N N . PHE A 1 83 ? -18.446 -4.476 5.978 1.00 82.62 83 PHE A N 1
ATOM 681 C CA . PHE A 1 83 ? -18.184 -4.819 4.576 1.00 82.62 83 PHE A CA 1
ATOM 682 C C . PHE A 1 83 ? -18.682 -3.783 3.561 1.00 82.62 83 PHE A C 1
ATOM 684 O O . PHE A 1 83 ?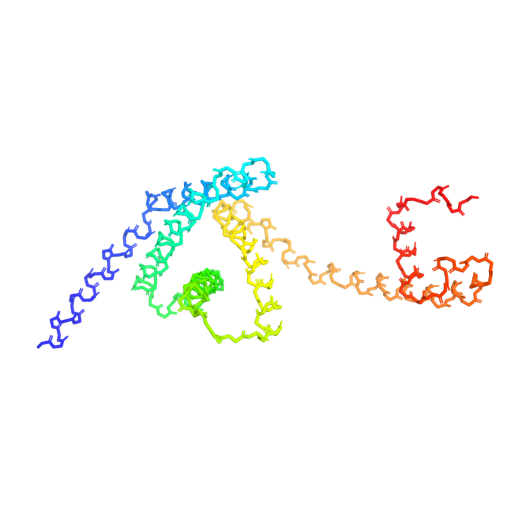 -18.372 -3.879 2.373 1.00 82.62 83 PHE A O 1
ATOM 691 N N . LEU A 1 84 ? -19.453 -2.792 4.015 1.00 82.62 84 LEU A N 1
ATOM 692 C CA . LEU A 1 84 ? -19.913 -1.686 3.173 1.00 82.62 84 LEU A CA 1
ATOM 693 C C . LEU A 1 84 ? -18.795 -0.677 2.904 1.00 82.62 84 LEU A C 1
ATOM 695 O O . LEU A 1 84 ? -18.802 -0.019 1.866 1.00 82.62 84 LEU A O 1
ATOM 699 N N . ASP A 1 85 ? -17.835 -0.560 3.822 1.00 77.94 85 ASP A N 1
ATOM 700 C CA . ASP A 1 85 ? -16.685 0.312 3.637 1.00 77.94 85 ASP A CA 1
ATOM 701 C C . ASP A 1 85 ? -15.580 -0.439 2.862 1.00 77.94 85 ASP A C 1
ATOM 703 O O . ASP A 1 85 ? -14.993 -1.393 3.394 1.00 77.94 85 ASP A O 1
ATOM 707 N N . PRO A 1 86 ? -15.239 -0.024 1.624 1.00 79.44 86 PRO A N 1
ATOM 708 C CA . PRO A 1 86 ? -14.181 -0.663 0.839 1.00 79.44 86 PRO A CA 1
ATOM 709 C C . PRO A 1 86 ? -12.828 -0.668 1.563 1.00 79.44 86 PRO A C 1
ATOM 711 O O . PRO A 1 86 ? -11.991 -1.540 1.318 1.00 79.44 86 PRO A O 1
ATOM 714 N N . TRP A 1 87 ? -12.602 0.263 2.490 1.00 76.00 87 TRP A N 1
ATOM 715 C CA . TRP A 1 87 ? -11.363 0.325 3.259 1.00 76.00 87 TRP A CA 1
ATOM 716 C C . TRP A 1 87 ? -11.263 -0.744 4.333 1.00 76.00 87 TRP A C 1
ATOM 718 O O . TRP A 1 87 ? -10.170 -1.249 4.591 1.00 76.00 87 TRP A O 1
ATOM 728 N N . ASN A 1 88 ? -12.388 -1.097 4.943 1.00 80.69 88 ASN A N 1
ATOM 729 C CA . ASN A 1 88 ? -12.459 -2.221 5.865 1.00 80.69 88 ASN A CA 1
ATOM 730 C C . ASN A 1 88 ? -12.311 -3.547 5.107 1.00 80.69 88 ASN A C 1
ATOM 732 O O . ASN A 1 88 ? -11.599 -4.432 5.572 1.00 80.69 88 ASN A O 1
ATOM 736 N N . ASN A 1 89 ? -12.858 -3.646 3.890 1.00 83.44 89 ASN A N 1
ATOM 737 C CA . ASN A 1 89 ? -12.653 -4.817 3.028 1.00 83.44 89 ASN A CA 1
ATOM 738 C C . ASN A 1 89 ? -11.178 -5.034 2.676 1.00 83.44 89 ASN A C 1
ATOM 740 O O . ASN A 1 89 ? -10.686 -6.161 2.731 1.00 83.44 89 ASN A O 1
ATOM 744 N N . LEU A 1 90 ? -10.458 -3.959 2.351 1.00 78.44 90 LEU A N 1
ATOM 745 C CA . LEU A 1 90 ? -9.024 -4.023 2.077 1.00 78.44 90 LEU A CA 1
ATOM 746 C C . LEU A 1 90 ? -8.239 -4.465 3.321 1.00 78.44 90 LEU A C 1
ATOM 748 O O . LEU A 1 90 ? -7.357 -5.311 3.219 1.00 78.44 90 LEU A O 1
ATOM 752 N N . ASP A 1 91 ? -8.573 -3.938 4.497 1.00 78.94 91 ASP A N 1
ATOM 753 C CA . ASP A 1 91 ? -7.929 -4.307 5.764 1.00 78.94 91 ASP A CA 1
ATOM 754 C C . ASP A 1 91 ? -8.103 -5.796 6.092 1.00 78.94 91 ASP A C 1
ATOM 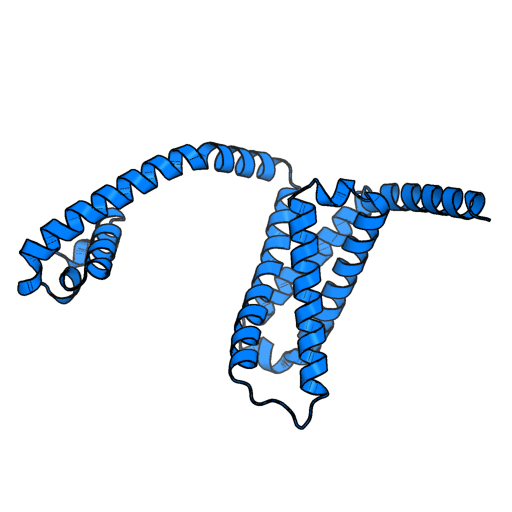756 O O . ASP A 1 91 ? -7.130 -6.504 6.377 1.00 78.94 91 ASP A O 1
ATOM 760 N N . PHE A 1 92 ? -9.335 -6.286 5.941 1.00 84.19 92 PHE A N 1
ATOM 761 C CA . PHE A 1 92 ? -9.664 -7.698 6.069 1.00 84.19 92 PHE A CA 1
ATOM 762 C C . PHE A 1 92 ? -8.882 -8.554 5.072 1.00 84.19 92 PHE A C 1
ATOM 764 O O . PHE A 1 92 ? -8.285 -9.553 5.468 1.00 84.19 92 PHE A O 1
ATOM 771 N N . LEU A 1 93 ? -8.796 -8.136 3.806 1.00 83.25 93 LEU A N 1
ATOM 772 C CA . LEU A 1 93 ? -8.016 -8.845 2.791 1.00 83.25 93 LEU A CA 1
ATOM 773 C C . LEU A 1 93 ? -6.538 -8.937 3.185 1.00 83.25 93 LEU A C 1
ATOM 775 O O . LEU A 1 93 ? -5.966 -10.024 3.133 1.00 83.25 93 LEU A O 1
ATOM 779 N N . ILE A 1 94 ? -5.913 -7.839 3.628 1.00 79.50 94 ILE A N 1
ATOM 780 C CA . ILE A 1 94 ? -4.500 -7.878 4.040 1.00 79.50 94 ILE A CA 1
ATOM 781 C C . ILE A 1 94 ? -4.324 -8.773 5.278 1.00 79.50 94 ILE A C 1
ATOM 783 O O . ILE A 1 94 ? -3.327 -9.488 5.377 1.00 79.50 94 ILE A O 1
ATOM 787 N N . MET A 1 95 ? -5.265 -8.761 6.230 1.00 82.25 95 MET A N 1
ATOM 788 C CA . MET A 1 95 ? -5.227 -9.671 7.383 1.00 82.25 95 MET A CA 1
ATOM 789 C C . MET A 1 95 ? -5.303 -11.139 6.941 1.00 82.25 95 MET A C 1
ATOM 791 O O . MET A 1 95 ? -4.455 -11.927 7.360 1.00 82.25 95 MET A O 1
ATOM 795 N N . VAL A 1 96 ? -6.243 -11.497 6.059 1.00 84.31 96 VAL A N 1
ATOM 796 C CA . VAL A 1 96 ? -6.362 -12.863 5.518 1.00 84.31 96 VAL A CA 1
ATOM 797 C C . VAL A 1 96 ? -5.073 -13.271 4.809 1.00 84.31 96 VAL A C 1
ATOM 799 O O . VAL A 1 96 ? -4.549 -14.350 5.071 1.00 84.31 96 VAL A O 1
ATOM 802 N N . MET A 1 97 ? -4.511 -12.394 3.975 1.00 80.62 97 MET A N 1
ATOM 803 C CA . MET A 1 97 ? -3.250 -12.665 3.280 1.00 80.62 97 MET A CA 1
ATOM 804 C C . MET A 1 97 ? -2.081 -12.885 4.248 1.00 80.62 97 MET A C 1
ATOM 806 O O . MET A 1 97 ? -1.287 -13.799 4.042 1.00 80.62 97 MET A O 1
ATOM 810 N N . GLY A 1 98 ? -1.990 -12.098 5.325 1.00 79.75 98 GLY A N 1
ATOM 811 C CA . GLY A 1 98 ? -0.971 -12.289 6.361 1.00 79.75 98 GLY A CA 1
ATOM 812 C C . GLY A 1 98 ? -1.146 -13.591 7.148 1.00 79.75 98 GLY A C 1
ATOM 813 O O . GLY A 1 98 ? -0.160 -14.238 7.492 1.00 79.75 98 GLY A O 1
ATOM 814 N N . MET A 1 99 ? -2.389 -14.002 7.401 1.00 82.25 99 MET A N 1
ATOM 815 C CA . MET A 1 99 ? -2.688 -15.274 8.061 1.00 82.25 99 MET A CA 1
ATOM 816 C C . MET A 1 99 ? -2.370 -16.473 7.160 1.00 82.25 99 MET A C 1
ATOM 818 O O . MET A 1 99 ? -1.819 -17.463 7.636 1.00 82.25 99 MET A O 1
ATOM 822 N N . LEU A 1 100 ? -2.669 -16.379 5.861 1.00 81.31 100 LEU A N 1
ATOM 823 C CA . LEU A 1 100 ? -2.312 -17.405 4.878 1.00 81.31 100 LEU A CA 1
ATOM 824 C C . LEU A 1 100 ? -0.797 -17.591 4.784 1.00 81.31 100 LEU A C 1
ATOM 826 O O . LEU A 1 100 ? -0.332 -18.726 4.795 1.00 81.31 100 LEU A O 1
ATOM 830 N N . ASP A 1 101 ? -0.037 -16.495 4.753 1.00 77.62 101 ASP A N 1
ATOM 831 C CA . ASP A 1 101 ? 1.430 -16.526 4.753 1.00 77.62 101 ASP A CA 1
ATOM 832 C C . ASP A 1 101 ? 1.977 -17.282 5.980 1.00 77.62 101 ASP A C 1
ATOM 834 O O . ASP A 1 101 ? 2.779 -18.206 5.845 1.00 77.62 101 ASP A O 1
ATOM 838 N N . PHE A 1 102 ? 1.444 -16.992 7.174 1.00 77.94 102 PHE A N 1
ATOM 839 C CA . PHE A 1 102 ? 1.801 -17.713 8.400 1.00 77.94 102 PHE A CA 1
ATOM 840 C C . PHE A 1 102 ? 1.493 -19.216 8.317 1.00 77.94 102 PHE A C 1
ATOM 842 O O . PHE A 1 102 ? 2.360 -20.046 8.592 1.00 77.94 102 PHE A O 1
ATOM 849 N N . VAL A 1 103 ? 0.273 -19.586 7.914 1.00 80.00 103 VAL A N 1
ATOM 850 C CA . VAL A 1 103 ? -0.135 -20.999 7.816 1.00 80.00 103 VAL A CA 1
ATOM 851 C C . VAL A 1 103 ? 0.739 -21.753 6.811 1.00 80.00 103 VAL A C 1
ATOM 853 O O . VAL A 1 103 ? 1.162 -22.876 7.089 1.00 80.00 103 VAL A O 1
ATOM 856 N N . LEU A 1 104 ? 1.066 -21.136 5.674 1.00 74.25 104 LEU A N 1
ATOM 857 C CA . LEU A 1 104 ? 1.914 -21.738 4.644 1.00 74.25 104 LEU A CA 1
ATOM 858 C C . LEU A 1 104 ? 3.338 -22.025 5.150 1.00 74.25 104 LEU A C 1
ATOM 860 O O . LEU A 1 104 ? 3.880 -23.096 4.864 1.00 74.25 104 LEU A O 1
ATOM 864 N N . ILE A 1 105 ? 3.933 -21.119 5.932 1.00 72.62 105 ILE A N 1
ATOM 865 C CA . ILE A 1 105 ? 5.261 -21.320 6.543 1.00 72.62 105 ILE A CA 1
ATOM 866 C C . ILE A 1 105 ? 5.243 -22.498 7.531 1.00 72.62 105 ILE A C 1
ATOM 868 O O . ILE A 1 105 ? 6.151 -23.339 7.521 1.00 72.62 105 ILE A O 1
ATOM 872 N N . GLN A 1 106 ? 4.191 -22.603 8.348 1.00 74.75 106 GLN A N 1
ATOM 873 C CA . GLN A 1 106 ? 4.052 -23.684 9.329 1.00 74.75 106 GLN A CA 1
ATOM 874 C C . GLN A 1 106 ? 3.856 -25.051 8.655 1.00 74.75 106 GLN A C 1
ATOM 876 O O . GLN A 1 106 ? 4.483 -26.037 9.053 1.00 74.75 106 GLN A O 1
ATOM 881 N N . VAL A 1 107 ? 3.035 -25.119 7.602 1.00 70.44 107 VAL A N 1
ATOM 882 C CA . VAL A 1 107 ? 2.787 -26.358 6.842 1.00 70.44 107 VAL A CA 1
ATOM 883 C C . VAL A 1 107 ? 4.059 -26.857 6.150 1.00 70.44 107 VAL A C 1
ATOM 885 O O . VAL A 1 107 ? 4.336 -28.059 6.175 1.00 70.44 107 VAL A O 1
ATOM 888 N N . ASN A 1 108 ? 4.873 -25.952 5.599 1.00 65.19 108 ASN A N 1
ATOM 889 C CA . ASN A 1 108 ? 6.148 -26.319 4.978 1.00 65.19 108 ASN A CA 1
ATOM 890 C C . ASN A 1 108 ? 7.192 -26.796 5.993 1.00 65.19 108 ASN A C 1
ATOM 892 O O . ASN A 1 108 ? 7.878 -27.779 5.730 1.00 65.19 108 ASN A O 1
ATOM 896 N N . SER A 1 109 ? 7.288 -26.153 7.161 1.00 63.47 109 SER A N 1
ATOM 897 C CA . SER A 1 109 ? 8.229 -26.562 8.219 1.00 63.47 109 SER A CA 1
ATOM 898 C C . SER A 1 109 ? 7.899 -27.945 8.805 1.00 63.47 109 SER A C 1
ATOM 900 O O . SER A 1 109 ? 8.792 -28.678 9.222 1.00 63.47 109 SER A O 1
ATOM 902 N N . SER A 1 110 ? 6.617 -28.321 8.802 1.00 59.38 110 SER A N 1
ATOM 903 C CA . SER A 1 110 ? 6.116 -29.603 9.324 1.00 59.38 110 SER A CA 1
ATOM 904 C C . SER A 1 110 ? 6.226 -30.755 8.317 1.00 59.38 110 SER A C 1
ATOM 906 O O . SER A 1 110 ? 6.188 -31.925 8.693 1.00 59.38 110 SER A O 1
ATOM 908 N N . SER A 1 111 ? 6.345 -30.442 7.024 1.00 54.28 111 SER A N 1
ATOM 909 C CA . SER A 1 111 ? 6.308 -31.428 5.944 1.00 54.28 111 SER A CA 1
ATOM 910 C C . SER A 1 111 ? 7.718 -31.814 5.518 1.00 54.28 111 SER A C 1
ATOM 912 O O . SER A 1 111 ? 8.203 -31.419 4.463 1.00 54.28 111 SER A O 1
ATOM 914 N N . THR A 1 112 ? 8.380 -32.658 6.307 1.00 49.69 112 THR A N 1
ATOM 915 C CA . THR A 1 112 ? 9.725 -33.171 6.002 1.00 49.69 112 THR A CA 1
ATOM 916 C C . THR A 1 112 ? 9.787 -34.096 4.774 1.00 49.69 112 THR A C 1
ATOM 918 O O . THR A 1 112 ? 10.824 -34.720 4.583 1.00 49.69 112 THR A O 1
ATOM 921 N N . ARG A 1 113 ? 8.735 -34.274 3.948 1.00 52.03 113 ARG A N 1
ATOM 922 C CA . ARG A 1 113 ? 8.796 -35.264 2.843 1.00 52.03 113 ARG A CA 1
ATOM 923 C C . ARG A 1 113 ? 7.809 -35.183 1.661 1.00 52.03 113 ARG A C 1
ATOM 925 O O . ARG A 1 113 ? 7.849 -36.075 0.823 1.00 52.03 113 ARG A O 1
ATOM 932 N N . ALA A 1 114 ? 6.960 -34.170 1.513 1.00 50.62 114 ALA A N 1
ATOM 933 C CA . ALA A 1 114 ? 6.057 -34.082 0.353 1.00 50.62 114 ALA A CA 1
ATOM 934 C C . ALA A 1 114 ? 5.672 -32.605 0.173 1.00 50.62 114 ALA A C 1
ATOM 936 O O . ALA A 1 114 ? 5.021 -32.045 1.038 1.00 50.62 114 ALA A O 1
ATOM 937 N N . ILE A 1 115 ? 6.102 -31.849 -0.836 1.00 50.34 115 ILE A N 1
ATOM 938 C CA . ILE A 1 115 ? 5.837 -32.008 -2.264 1.00 50.34 115 ILE A CA 1
ATOM 939 C C . ILE A 1 115 ? 6.782 -31.018 -2.982 1.00 50.34 115 ILE A C 1
ATOM 941 O O . ILE A 1 115 ? 6.682 -29.807 -2.785 1.00 50.34 115 ILE A O 1
ATOM 945 N N . HIS A 1 116 ? 7.685 -31.503 -3.836 1.00 50.94 116 HIS A N 1
ATOM 946 C CA . HIS A 1 116 ? 8.530 -30.673 -4.707 1.00 50.94 116 HIS A CA 1
ATOM 947 C C . HIS A 1 116 ? 7.716 -30.174 -5.922 1.00 50.94 116 HIS A C 1
ATOM 949 O O . HIS A 1 116 ? 8.034 -30.462 -7.075 1.00 50.94 116 HIS A O 1
ATOM 955 N N . ASN A 1 117 ? 6.621 -29.444 -5.682 1.00 57.62 117 ASN A N 1
ATOM 956 C CA . ASN A 1 117 ? 5.864 -28.794 -6.752 1.00 57.62 117 ASN A CA 1
ATOM 957 C C . ASN A 1 117 ? 6.399 -27.377 -6.943 1.00 57.62 117 ASN A C 1
ATOM 959 O O . ASN A 1 117 ? 6.155 -26.479 -6.137 1.00 57.62 117 ASN A O 1
ATOM 963 N N . GLN A 1 118 ? 7.081 -27.160 -8.064 1.00 58.66 118 GLN A N 1
ATOM 964 C CA . GLN A 1 118 ? 7.615 -25.867 -8.505 1.00 58.66 118 GLN A CA 1
ATOM 965 C C . GLN A 1 118 ? 6.545 -24.753 -8.550 1.00 58.66 118 GLN A C 1
ATOM 967 O O . GLN A 1 118 ? 6.850 -23.568 -8.407 1.00 58.66 118 GLN A O 1
ATOM 972 N N . SER A 1 119 ? 5.272 -25.140 -8.667 1.00 62.94 119 SER A N 1
ATOM 973 C CA . SER A 1 119 ? 4.091 -24.276 -8.572 1.00 62.94 119 SER A CA 1
ATOM 974 C C . SER A 1 119 ? 3.939 -23.620 -7.194 1.00 62.94 119 SER A C 1
ATOM 976 O O . SER A 1 119 ? 3.647 -22.428 -7.116 1.00 62.94 119 SER A O 1
ATOM 978 N N . VAL A 1 120 ? 4.190 -24.361 -6.109 1.00 64.19 120 VAL A N 1
ATOM 979 C CA . VAL A 1 120 ? 4.079 -23.857 -4.728 1.00 64.19 120 VAL A CA 1
ATOM 980 C C . VAL A 1 120 ? 5.165 -22.813 -4.471 1.00 64.19 120 VAL A C 1
ATOM 982 O O . VAL A 1 120 ? 4.882 -21.745 -3.938 1.00 64.19 120 VAL A O 1
ATOM 985 N N . PHE A 1 121 ? 6.383 -23.040 -4.970 1.00 60.69 121 PHE A N 1
ATOM 986 C CA . PHE A 1 121 ? 7.489 -22.083 -4.848 1.00 60.69 121 PHE A CA 1
ATOM 987 C C . PHE A 1 121 ? 7.221 -20.758 -5.589 1.00 60.69 121 PHE A C 1
ATOM 989 O O . PHE A 1 121 ? 7.593 -19.679 -5.121 1.00 60.69 121 PHE A O 1
ATOM 996 N N . ARG A 1 122 ? 6.532 -20.813 -6.739 1.00 66.06 122 ARG A N 1
ATOM 997 C CA . ARG A 1 122 ? 6.106 -19.611 -7.477 1.00 66.06 122 ARG A CA 1
ATOM 998 C C . ARG A 1 122 ? 5.038 -18.830 -6.710 1.00 66.06 122 ARG A C 1
ATOM 1000 O O . ARG A 1 122 ? 5.112 -17.606 -6.651 1.00 66.06 122 ARG A O 1
ATOM 1007 N N . ILE A 1 123 ? 4.093 -19.534 -6.094 1.00 66.12 123 ILE A N 1
ATOM 1008 C CA . ILE A 1 123 ? 3.060 -18.942 -5.240 1.00 66.12 123 ILE A CA 1
ATOM 1009 C C . ILE A 1 123 ? 3.701 -18.259 -4.017 1.00 66.12 123 ILE A C 1
ATOM 1011 O O . ILE A 1 123 ? 3.369 -17.113 -3.721 1.00 66.12 123 ILE A O 1
ATOM 1015 N N . PHE A 1 124 ? 4.710 -18.876 -3.394 1.00 62.50 124 PHE A N 1
ATOM 1016 C CA . PHE A 1 124 ? 5.488 -18.278 -2.298 1.00 62.50 124 PHE A CA 1
ATOM 1017 C C . PHE A 1 124 ? 6.124 -16.927 -2.657 1.00 62.50 124 PHE A C 1
ATOM 1019 O O . PHE A 1 124 ? 6.132 -16.014 -1.833 1.00 62.50 124 PHE A O 1
ATOM 1026 N N . ARG A 1 125 ? 6.618 -16.748 -3.893 1.00 64.56 125 ARG A N 1
ATOM 1027 C CA . ARG A 1 125 ? 7.142 -15.442 -4.342 1.00 64.56 125 ARG A CA 1
ATOM 1028 C C . ARG A 1 125 ? 6.062 -14.366 -4.377 1.00 64.56 125 ARG A C 1
ATOM 1030 O O . ARG A 1 125 ? 6.333 -13.234 -3.985 1.00 64.56 125 ARG A O 1
ATOM 1037 N N . VAL A 1 126 ? 4.850 -14.718 -4.803 1.00 67.62 126 VAL A N 1
ATOM 1038 C CA . VAL A 1 126 ? 3.714 -13.789 -4.800 1.00 67.62 126 VAL A CA 1
ATOM 1039 C C . VAL A 1 126 ? 3.355 -13.419 -3.362 1.00 67.62 126 VAL A C 1
ATOM 1041 O O . VAL A 1 126 ? 3.272 -12.235 -3.056 1.00 67.62 126 VAL A O 1
ATOM 1044 N N . PHE A 1 127 ? 3.269 -14.386 -2.445 1.00 64.44 127 PHE A N 1
ATOM 1045 C CA . PHE A 1 127 ? 3.024 -14.100 -1.024 1.00 64.44 127 PHE A CA 1
ATOM 1046 C C . PHE A 1 127 ? 4.121 -13.229 -0.391 1.00 64.44 127 PHE A C 1
ATOM 1048 O O . PHE A 1 127 ? 3.807 -12.284 0.333 1.00 64.44 127 PHE A O 1
ATOM 1055 N N . LYS A 1 128 ? 5.391 -13.415 -0.779 1.00 64.12 128 LYS A N 1
ATOM 1056 C CA . LYS A 1 128 ? 6.489 -12.527 -0.363 1.00 64.12 128 LYS A CA 1
ATOM 1057 C C . LYS A 1 128 ? 6.272 -11.081 -0.837 1.00 64.12 128 LYS A C 1
ATOM 1059 O O . LYS A 1 128 ? 6.511 -10.151 -0.071 1.00 64.12 128 LYS A O 1
ATOM 1064 N N . THR A 1 129 ? 5.742 -10.871 -2.048 1.00 63.09 129 THR A N 1
ATOM 1065 C CA . THR A 1 129 ? 5.345 -9.525 -2.516 1.00 63.09 129 THR A CA 1
ATOM 1066 C C . THR A 1 129 ? 4.122 -8.965 -1.784 1.00 63.09 129 THR A C 1
ATOM 1068 O O . THR A 1 129 ? 4.010 -7.749 -1.638 1.00 63.09 129 THR A O 1
ATOM 1071 N N . LEU A 1 130 ? 3.252 -9.809 -1.214 1.00 63.78 130 LEU A N 1
ATOM 1072 C CA . LEU A 1 130 ? 2.144 -9.346 -0.366 1.00 63.78 130 LEU A CA 1
ATOM 1073 C C . LEU A 1 130 ? 2.629 -8.759 0.966 1.00 63.78 130 LEU A C 1
ATOM 1075 O O . LEU A 1 130 ? 1.918 -7.951 1.564 1.00 63.78 130 LEU A O 1
ATOM 1079 N N . ARG A 1 131 ? 3.856 -9.073 1.410 1.00 63.44 131 ARG A N 1
ATOM 1080 C CA . ARG A 1 131 ? 4.486 -8.383 2.549 1.00 63.44 131 ARG A CA 1
ATOM 1081 C C . ARG A 1 131 ? 4.587 -6.876 2.292 1.00 63.44 131 ARG A C 1
ATOM 1083 O O . ARG A 1 131 ? 4.359 -6.099 3.212 1.00 63.44 131 ARG A O 1
ATOM 1090 N N . ALA A 1 132 ? 4.802 -6.457 1.040 1.00 64.94 132 ALA A N 1
ATOM 1091 C CA . ALA A 1 132 ? 4.799 -5.045 0.656 1.00 64.94 132 ALA A CA 1
ATOM 1092 C C . ALA A 1 132 ? 3.400 -4.405 0.734 1.00 64.94 132 ALA A C 1
ATOM 1094 O O . ALA A 1 132 ? 3.292 -3.211 1.001 1.00 64.94 132 ALA A O 1
ATOM 1095 N N . LEU A 1 133 ? 2.311 -5.182 0.614 1.00 66.94 133 LEU A N 1
ATOM 1096 C CA . LEU A 1 133 ? 0.953 -4.661 0.836 1.00 66.94 133 LEU A CA 1
ATOM 1097 C C . LEU A 1 133 ? 0.731 -4.222 2.288 1.00 66.94 133 LEU A C 1
ATOM 1099 O O . LEU A 1 133 ? -0.154 -3.408 2.544 1.00 66.94 133 LEU A O 1
ATOM 1103 N N . ARG A 1 134 ? 1.548 -4.682 3.249 1.00 67.12 134 ARG A N 1
ATOM 1104 C CA . ARG A 1 134 ? 1.510 -4.152 4.622 1.00 67.12 134 ARG A CA 1
ATOM 1105 C C . ARG A 1 134 ? 1.818 -2.649 4.647 1.00 67.12 134 ARG A C 1
ATOM 1107 O O . ARG A 1 134 ? 1.205 -1.941 5.438 1.00 67.12 134 ARG A O 1
ATOM 1114 N N . ALA A 1 135 ? 2.640 -2.137 3.724 1.00 67.25 135 ALA A N 1
ATOM 1115 C CA . ALA A 1 135 ? 2.905 -0.701 3.589 1.00 67.25 135 ALA A CA 1
ATOM 1116 C C . ALA A 1 135 ? 1.650 0.102 3.187 1.00 67.25 135 ALA A C 1
ATOM 1118 O O . ALA A 1 135 ? 1.495 1.260 3.573 1.00 67.25 135 ALA A O 1
ATOM 1119 N N . ILE A 1 136 ? 0.684 -0.520 2.498 1.00 70.00 136 ILE A N 1
ATOM 1120 C CA . ILE A 1 136 ? -0.604 0.116 2.166 1.00 70.00 136 ILE A CA 1
ATOM 1121 C C . ILE A 1 136 ? -1.412 0.424 3.435 1.00 70.00 136 ILE A C 1
ATOM 1123 O O . ILE A 1 136 ? -2.160 1.404 3.469 1.00 70.00 136 ILE A O 1
ATOM 1127 N N . ARG A 1 137 ? -1.232 -0.349 4.516 1.00 67.12 137 ARG A N 1
ATOM 1128 C CA . ARG A 1 137 ? -1.874 -0.060 5.811 1.00 67.12 137 ARG A CA 1
ATOM 1129 C C . ARG A 1 137 ? -1.419 1.285 6.379 1.00 67.12 137 ARG A C 1
ATOM 1131 O O . ARG A 1 137 ? -2.234 2.003 6.955 1.00 67.12 137 ARG A O 1
ATOM 1138 N N . VAL A 1 138 ? -0.154 1.644 6.163 1.00 67.31 138 VAL A N 1
ATOM 1139 C CA . VAL A 1 138 ? 0.421 2.942 6.544 1.00 67.31 138 VAL A CA 1
ATOM 1140 C C . VAL A 1 138 ? -0.260 4.055 5.769 1.00 67.31 138 VAL A C 1
ATOM 1142 O O . VAL A 1 138 ? -0.764 4.996 6.371 1.00 67.31 138 VAL A O 1
ATOM 1145 N N . LEU A 1 139 ? -0.373 3.902 4.446 1.00 65.38 139 LEU A N 1
ATOM 1146 C CA . LEU A 1 139 ? -1.043 4.873 3.576 1.00 65.38 139 LEU A CA 1
ATOM 1147 C C . LEU A 1 139 ? -2.506 5.090 3.979 1.00 65.38 139 LEU A C 1
ATOM 1149 O O . LEU A 1 139 ? -2.960 6.230 4.072 1.00 65.38 139 LEU A O 1
ATOM 1153 N N . ARG A 1 140 ? -3.241 4.014 4.291 1.00 67.62 140 ARG A N 1
ATOM 1154 C CA . ARG A 1 140 ? -4.610 4.113 4.824 1.00 67.62 140 ARG A CA 1
ATOM 1155 C C . ARG A 1 140 ? -4.651 4.919 6.119 1.00 67.62 140 ARG A C 1
ATOM 1157 O O . ARG A 1 140 ? -5.564 5.719 6.303 1.00 67.62 140 ARG A O 1
ATOM 1164 N N . ARG A 1 141 ? -3.713 4.665 7.027 1.00 67.75 141 ARG A N 1
ATOM 1165 C CA . ARG A 1 141 ? -3.743 5.234 8.372 1.00 67.75 141 ARG A CA 1
ATOM 1166 C C . ARG A 1 141 ? -3.278 6.688 8.397 1.00 67.75 141 ARG A C 1
ATOM 1168 O O . ARG A 1 141 ? -3.891 7.497 9.083 1.00 67.75 141 ARG A O 1
ATOM 1175 N N . LEU A 1 142 ? -2.311 7.039 7.553 1.00 64.75 142 LEU A N 1
ATOM 1176 C CA . LEU A 1 142 ? -1.970 8.428 7.250 1.00 64.75 142 LEU A CA 1
ATOM 1177 C C . LEU A 1 142 ? -3.167 9.164 6.640 1.00 64.75 142 LEU A C 1
ATOM 1179 O O . LEU A 1 142 ? -3.424 10.304 7.000 1.00 64.75 142 LEU A O 1
ATOM 1183 N N . ARG A 1 143 ? -3.976 8.501 5.806 1.00 62.41 143 ARG A N 1
ATOM 1184 C CA . ARG A 1 143 ? -5.198 9.092 5.244 1.00 62.41 143 ARG A CA 1
ATOM 1185 C C . ARG A 1 143 ? -6.310 9.348 6.276 1.00 62.41 143 ARG A C 1
ATOM 1187 O O . ARG A 1 143 ? -7.271 10.034 5.962 1.00 62.41 143 ARG A O 1
ATOM 1194 N N . PHE A 1 144 ? -6.230 8.851 7.509 1.00 58.50 144 PHE A N 1
ATOM 1195 C CA . PHE A 1 144 ? -7.157 9.314 8.554 1.00 58.50 144 PHE A CA 1
ATOM 1196 C C . PHE A 1 144 ? -6.940 10.800 8.895 1.00 58.50 144 PHE A C 1
ATOM 1198 O O . PHE A 1 144 ? -7.866 11.469 9.345 1.00 58.50 144 PHE A O 1
ATOM 1205 N N . LEU A 1 145 ? -5.753 11.346 8.602 1.00 61.81 145 LEU A N 1
ATOM 1206 C CA . LEU A 1 145 ? -5.541 12.788 8.584 1.00 61.81 145 LEU A CA 1
ATOM 1207 C C . LEU 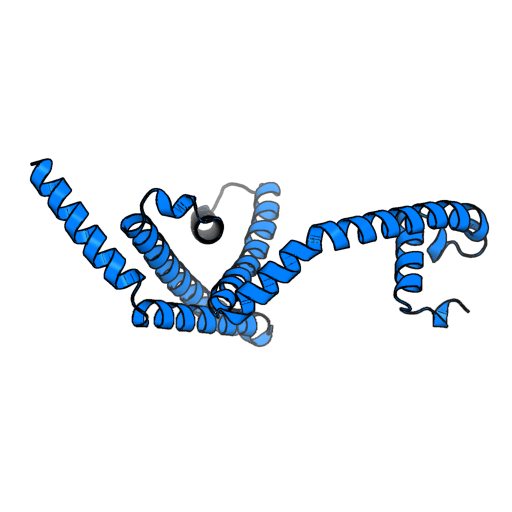A 1 145 ? -6.438 13.371 7.485 1.00 61.81 145 LEU A C 1
ATOM 1209 O O . LEU A 1 145 ? -6.198 13.153 6.297 1.00 61.81 145 LEU A O 1
ATOM 1213 N N . THR A 1 146 ? -7.491 14.077 7.895 1.00 58.62 146 THR A N 1
ATOM 1214 C CA . THR A 1 146 ? -8.562 14.644 7.054 1.00 58.62 146 THR A CA 1
ATOM 1215 C C . THR A 1 146 ? -8.045 15.312 5.776 1.00 58.62 146 THR A C 1
ATOM 1217 O O . THR A 1 146 ? -8.595 15.100 4.697 1.00 58.62 146 THR A O 1
ATOM 1220 N N . ASN A 1 147 ? -6.905 15.999 5.865 1.00 62.28 147 ASN A N 1
ATOM 1221 C CA . ASN A 1 147 ? -6.233 16.655 4.741 1.00 62.28 147 ASN A CA 1
ATOM 1222 C C . ASN A 1 147 ? -5.896 15.702 3.574 1.00 62.28 147 ASN A C 1
ATOM 1224 O O . ASN A 1 147 ? -5.996 16.074 2.408 1.00 62.28 147 ASN A O 1
ATOM 1228 N N . LEU A 1 148 ? -5.528 14.446 3.847 1.00 62.25 148 LEU A N 1
ATOM 1229 C CA . LEU A 1 148 ? -5.188 13.476 2.800 1.00 62.25 148 LEU A CA 1
ATOM 1230 C C . LEU A 1 148 ? -6.424 12.845 2.148 1.00 62.25 148 LEU A C 1
ATOM 1232 O O . LEU A 1 148 ? -6.326 12.359 1.019 1.00 62.25 148 LEU A O 1
ATOM 1236 N N . GLN A 1 149 ? -7.586 12.854 2.809 1.00 65.88 149 GLN A N 1
ATOM 1237 C CA . GLN A 1 149 ? -8.846 12.405 2.201 1.00 65.88 149 GLN A CA 1
ATOM 1238 C C . GLN A 1 149 ? -9.314 13.375 1.128 1.00 65.88 149 GLN A C 1
ATOM 1240 O O . GLN A 1 149 ? -9.748 12.935 0.066 1.00 65.88 149 GLN A O 1
ATOM 1245 N N . GLU A 1 150 ? -9.164 14.675 1.370 1.00 69.00 150 GLU A N 1
ATOM 1246 C CA . GLU A 1 150 ? -9.480 15.711 0.387 1.00 69.00 150 GLU A CA 1
ATOM 1247 C C . GLU A 1 150 ? -8.550 15.621 -0.826 1.00 69.00 150 GLU A C 1
ATOM 1249 O O . GLU A 1 150 ? -9.013 15.608 -1.968 1.00 69.00 150 GLU A O 1
ATOM 1254 N N . VAL A 1 151 ? -7.247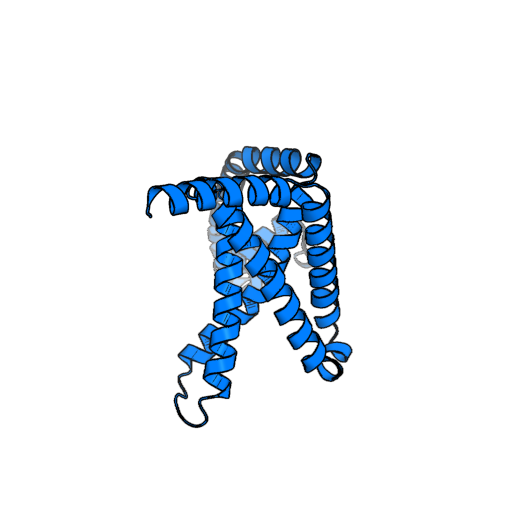 15.434 -0.598 1.00 72.50 151 VAL A N 1
ATOM 1255 C CA . VAL A 1 151 ? -6.268 15.244 -1.682 1.00 72.50 151 VAL A CA 1
ATOM 1256 C C . VAL A 1 151 ? -6.538 13.950 -2.458 1.00 72.50 151 VAL A C 1
ATOM 1258 O O . VAL A 1 151 ? -6.577 13.949 -3.685 1.00 72.50 151 VAL A O 1
ATOM 1261 N N . THR A 1 152 ? -6.801 12.835 -1.771 1.00 69.06 152 THR A N 1
ATOM 1262 C CA . THR A 1 152 ? -7.111 11.560 -2.444 1.00 69.06 152 THR A CA 1
ATOM 1263 C C . THR A 1 152 ? -8.439 11.638 -3.200 1.00 69.06 152 THR A C 1
ATOM 1265 O O . THR A 1 152 ? -8.555 11.110 -4.302 1.00 69.06 152 THR A O 1
ATOM 1268 N N . GLY A 1 153 ? -9.443 12.307 -2.630 1.00 74.50 153 GLY A N 1
ATOM 1269 C CA . GLY A 1 153 ? -10.757 12.490 -3.239 1.00 74.50 153 GLY A CA 1
ATOM 1270 C C . GLY A 1 153 ? -10.715 13.391 -4.471 1.00 74.50 153 GLY A C 1
ATOM 1271 O O . GLY A 1 153 ? -11.360 13.091 -5.473 1.00 74.50 153 GLY A O 1
ATOM 1272 N N . THR A 1 154 ? -9.925 14.462 -4.435 1.00 80.44 154 THR A N 1
ATOM 1273 C CA . THR A 1 154 ? -9.701 15.339 -5.595 1.00 80.44 154 THR A CA 1
ATOM 1274 C C . THR A 1 154 ? -8.897 14.634 -6.685 1.00 80.44 154 THR A C 1
ATOM 1276 O O . THR A 1 154 ? -9.303 14.678 -7.845 1.00 80.44 154 THR A O 1
ATOM 1279 N N . LEU A 1 155 ? -7.849 13.882 -6.333 1.00 79.44 155 LEU A N 1
ATOM 1280 C CA . LEU A 1 155 ? -7.126 13.022 -7.278 1.00 79.44 155 LEU A CA 1
ATOM 1281 C C . LEU A 1 155 ? -8.048 11.984 -7.923 1.00 79.44 155 LEU A C 1
ATOM 1283 O O . LEU A 1 155 ? -8.062 11.858 -9.145 1.00 79.44 155 LEU A O 1
ATOM 1287 N N . ALA A 1 156 ? -8.864 11.289 -7.126 1.00 81.88 156 ALA A N 1
ATOM 1288 C CA . ALA A 1 156 ? -9.812 10.292 -7.618 1.00 81.88 156 ALA A CA 1
ATOM 1289 C C . ALA A 1 156 ? -10.847 10.895 -8.578 1.00 81.88 156 ALA A C 1
ATOM 1291 O O . ALA A 1 156 ? -11.195 10.269 -9.577 1.00 81.88 156 ALA A O 1
ATOM 1292 N N . ARG A 1 157 ? -11.305 12.126 -8.319 1.00 83.50 157 ARG A N 1
ATOM 1293 C CA . ARG A 1 157 ? -12.199 12.864 -9.227 1.00 83.50 157 ARG A CA 1
ATOM 1294 C C . ARG A 1 157 ? -11.513 13.289 -10.524 1.00 83.50 157 ARG A C 1
ATOM 1296 O O . ARG A 1 157 ? -12.181 13.371 -11.548 1.00 83.50 157 ARG A O 1
ATOM 1303 N N . SER A 1 158 ? -10.204 13.521 -10.496 1.00 88.56 158 SER A N 1
ATOM 1304 C CA . SER A 1 158 ? -9.409 13.848 -11.684 1.00 88.56 158 SER A CA 1
ATOM 1305 C C . SER A 1 158 ? -9.017 12.615 -12.504 1.00 88.56 158 SER A C 1
ATOM 1307 O O . SER A 1 158 ? -8.700 12.760 -13.685 1.00 88.56 158 SER A O 1
ATOM 1309 N N . LEU A 1 159 ? -9.078 11.403 -11.933 1.00 88.88 159 LEU A N 1
ATOM 1310 C CA . LEU A 1 159 ? -8.705 10.161 -12.625 1.00 88.88 159 LEU A CA 1
ATOM 1311 C C . LEU A 1 159 ? -9.428 9.951 -13.963 1.00 88.88 159 LEU A C 1
ATOM 1313 O O . LEU A 1 159 ? -8.735 9.610 -14.918 1.00 88.88 159 LEU A O 1
ATOM 1317 N N . PRO A 1 160 ? -10.752 10.161 -14.109 1.00 90.44 160 PRO A N 1
ATOM 1318 C CA . PRO A 1 160 ? -11.414 9.989 -15.402 1.00 90.44 160 PRO A CA 1
ATOM 1319 C C . PRO A 1 160 ? -10.860 10.935 -16.477 1.00 90.44 160 PRO A C 1
ATOM 1321 O O . PRO A 1 160 ? -10.625 10.514 -17.607 1.00 90.44 160 PRO A O 1
ATOM 1324 N N . SER A 1 161 ? -10.581 12.191 -16.108 1.00 90.12 161 SER A N 1
ATOM 1325 C CA . SER A 1 161 ? -9.995 13.193 -17.010 1.00 90.12 161 SER A CA 1
ATOM 1326 C C . SER A 1 161 ? -8.560 12.830 -17.404 1.00 90.12 161 SER A C 1
ATOM 1328 O O . SER A 1 161 ? -8.225 12.781 -18.587 1.00 90.12 161 SER A O 1
ATOM 1330 N N . ILE A 1 162 ? -7.729 12.462 -16.423 1.00 93.12 162 ILE A N 1
ATOM 1331 C CA . ILE A 1 162 ? -6.358 11.986 -16.656 1.00 93.12 162 ILE A CA 1
ATOM 1332 C C . ILE A 1 162 ? -6.371 10.735 -17.541 1.00 93.12 162 ILE A C 1
ATOM 1334 O O . ILE A 1 162 ? -5.560 10.619 -18.454 1.00 93.12 162 ILE A O 1
ATOM 1338 N N . THR A 1 163 ? -7.317 9.820 -17.321 1.00 92.94 163 THR A N 1
ATOM 1339 C CA . THR A 1 163 ? -7.458 8.589 -18.111 1.00 92.94 163 THR A CA 1
ATOM 1340 C C . THR A 1 163 ? -7.735 8.901 -19.580 1.00 92.94 163 THR A C 1
ATOM 1342 O O . THR A 1 163 ? -7.108 8.301 -20.449 1.00 92.94 163 THR A O 1
ATOM 1345 N N . ALA A 1 164 ? -8.606 9.870 -19.877 1.00 94.06 164 ALA A N 1
ATOM 1346 C CA . ALA A 1 164 ? -8.871 10.296 -21.252 1.00 94.06 164 ALA A CA 1
ATOM 1347 C C . ALA A 1 164 ? -7.605 10.844 -21.938 1.00 94.06 164 ALA A C 1
ATOM 1349 O O . ALA A 1 164 ? -7.304 10.471 -23.073 1.00 94.06 164 ALA A O 1
ATOM 1350 N N . ILE A 1 165 ? -6.827 11.666 -21.226 1.00 94.06 165 ILE A N 1
ATOM 1351 C CA . ILE A 1 165 ? -5.548 12.202 -21.717 1.00 94.06 165 ILE A CA 1
ATOM 1352 C C . ILE A 1 165 ? -4.534 11.073 -21.939 1.00 94.06 165 ILE A C 1
ATOM 1354 O O . ILE A 1 165 ? -3.876 11.038 -22.976 1.00 94.06 165 ILE A O 1
ATOM 1358 N N . LEU A 1 166 ? -4.427 10.120 -21.009 1.00 93.06 166 LEU A N 1
ATOM 1359 C CA . LEU A 1 166 ? -3.526 8.972 -21.132 1.00 93.06 166 LEU A CA 1
ATOM 1360 C C . LEU A 1 166 ? -3.894 8.072 -22.315 1.00 93.06 166 LEU A C 1
ATOM 1362 O O . LEU A 1 166 ? -3.000 7.629 -23.033 1.00 93.06 166 LEU A O 1
ATOM 1366 N N . ILE A 1 167 ? -5.185 7.830 -22.558 1.00 95.12 167 ILE A N 1
ATOM 1367 C CA . ILE A 1 167 ? -5.654 7.063 -23.723 1.00 95.12 167 ILE A CA 1
ATOM 1368 C C . ILE A 1 167 ? -5.273 7.783 -25.020 1.00 95.12 167 ILE A C 1
ATOM 1370 O O . ILE A 1 167 ? -4.750 7.153 -25.944 1.00 95.12 167 ILE A O 1
ATOM 1374 N N . LEU A 1 168 ? -5.490 9.100 -25.087 1.00 94.69 168 LEU A N 1
ATOM 1375 C CA . LEU A 1 168 ? -5.102 9.910 -26.242 1.00 94.69 168 LEU A CA 1
ATOM 1376 C C . LEU A 1 168 ? -3.583 9.863 -26.467 1.00 94.69 168 LEU A C 1
ATOM 1378 O O . LEU A 1 168 ? -3.131 9.600 -27.581 1.00 94.69 168 LEU A O 1
ATOM 1382 N N . MET A 1 169 ? -2.799 10.057 -25.404 1.00 93.50 169 MET A N 1
ATOM 1383 C CA . MET A 1 169 ? -1.337 9.991 -25.433 1.00 93.50 169 MET A CA 1
ATOM 1384 C C . MET A 1 169 ? -0.853 8.626 -25.931 1.00 93.50 169 MET A C 1
ATOM 1386 O O . MET A 1 169 ? -0.014 8.559 -26.826 1.00 93.50 169 MET A O 1
ATOM 1390 N N . PHE A 1 170 ? -1.408 7.533 -25.405 1.00 93.25 170 PHE A N 1
ATOM 1391 C CA . PHE A 1 170 ? -1.020 6.182 -25.805 1.00 93.25 170 PHE A CA 1
ATOM 1392 C C . PHE A 1 170 ? -1.390 5.889 -27.265 1.00 93.25 170 PHE A C 1
ATOM 1394 O O . PHE A 1 170 ? -0.606 5.283 -27.994 1.00 93.25 170 PHE A O 1
ATOM 1401 N N . THR A 1 171 ? -2.546 6.380 -27.721 1.00 94.19 171 THR A N 1
ATOM 1402 C CA . THR A 1 171 ? -2.967 6.288 -29.128 1.00 94.19 171 THR A CA 1
ATOM 1403 C C . THR A 1 171 ? -1.991 7.034 -30.040 1.00 94.19 171 THR A C 1
ATOM 1405 O O . THR A 1 171 ? -1.567 6.505 -31.065 1.00 94.19 171 THR A O 1
ATOM 1408 N N . CYS A 1 172 ? -1.578 8.237 -29.642 1.00 93.31 172 CYS A N 1
ATOM 1409 C CA . CYS A 1 172 ? -0.607 9.051 -30.368 1.00 93.31 172 CYS A CA 1
ATOM 1410 C C . CYS A 1 172 ? 0.767 8.358 -30.465 1.00 93.31 172 CYS A C 1
ATOM 1412 O O . CYS A 1 172 ? 1.307 8.194 -31.562 1.00 93.31 172 CYS A O 1
ATOM 1414 N N . LEU A 1 173 ? 1.291 7.860 -29.337 1.00 93.62 173 LEU A N 1
ATOM 1415 C CA . LEU A 1 173 ? 2.542 7.093 -29.289 1.00 93.62 173 LEU A CA 1
ATOM 1416 C C . LEU A 1 173 ? 2.475 5.830 -30.155 1.00 93.62 173 LEU A C 1
ATOM 1418 O O . LEU A 1 173 ? 3.451 5.484 -30.822 1.00 93.62 173 LEU A O 1
ATOM 1422 N N . PHE A 1 174 ? 1.327 5.153 -30.184 1.00 93.75 174 PHE A N 1
ATOM 1423 C CA . PHE A 1 174 ? 1.121 3.980 -31.026 1.00 93.75 174 PHE A CA 1
ATOM 1424 C C . PHE A 1 174 ? 1.177 4.326 -32.521 1.00 93.75 174 PHE A C 1
ATOM 1426 O O . PHE A 1 174 ? 1.898 3.663 -33.269 1.00 93.75 174 PHE A O 1
ATOM 1433 N N . LEU A 1 175 ? 0.482 5.383 -32.957 1.00 94.50 175 LEU A N 1
ATOM 1434 C CA . LEU A 1 175 ? 0.500 5.829 -34.356 1.00 94.50 175 LEU A CA 1
ATOM 1435 C C . LEU A 1 175 ? 1.915 6.206 -34.810 1.00 94.50 175 LEU A C 1
ATOM 1437 O O . LEU A 1 175 ? 2.393 5.707 -35.832 1.00 94.50 175 LEU A O 1
ATOM 1441 N N . PHE A 1 176 ? 2.616 7.026 -34.023 1.00 91.81 176 PHE A N 1
ATOM 1442 C CA . PHE A 1 176 ? 3.992 7.411 -34.335 1.00 91.81 176 PHE A CA 1
ATOM 1443 C C . PHE A 1 176 ? 4.950 6.222 -34.303 1.00 91.81 176 PHE A C 1
ATOM 1445 O O . PHE A 1 176 ? 5.840 6.139 -35.148 1.00 91.81 176 PHE A O 1
ATOM 1452 N N . SER A 1 177 ? 4.741 5.260 -33.403 1.00 93.88 177 SER A N 1
ATOM 1453 C CA . SER A 1 177 ? 5.556 4.048 -33.346 1.00 93.88 177 SER A CA 1
ATOM 1454 C C . SER A 1 177 ? 5.497 3.246 -34.644 1.00 93.88 177 SER A C 1
ATOM 1456 O O . SER A 1 177 ? 6.536 2.803 -35.137 1.00 93.88 177 SER A O 1
ATOM 1458 N N . VAL A 1 178 ? 4.314 3.112 -35.254 1.00 93.88 178 VAL A N 1
ATOM 1459 C CA . VAL A 1 178 ? 4.156 2.416 -36.541 1.00 93.88 178 VAL A CA 1
ATOM 1460 C C . VAL A 1 178 ? 4.915 3.140 -37.658 1.00 93.88 178 VAL A C 1
ATOM 1462 O O . VAL A 1 178 ? 5.644 2.495 -38.416 1.00 93.88 178 VAL A O 1
ATOM 1465 N N . VAL A 1 179 ? 4.796 4.469 -37.729 1.00 93.44 179 VAL A N 1
ATOM 1466 C CA . VAL A 1 179 ? 5.451 5.292 -38.761 1.00 93.44 179 VAL A CA 1
ATOM 1467 C C . VAL A 1 179 ? 6.972 5.285 -38.601 1.00 93.44 179 VAL A C 1
ATOM 1469 O O . VAL A 1 179 ? 7.687 4.933 -39.540 1.00 93.44 179 VAL A O 1
ATOM 1472 N N . LEU A 1 180 ? 7.489 5.618 -37.415 1.00 90.44 180 LEU A N 1
ATOM 1473 C CA . LEU A 1 180 ? 8.935 5.682 -37.178 1.00 90.44 180 LEU A CA 1
ATOM 1474 C C . LEU A 1 180 ? 9.587 4.309 -37.317 1.00 90.44 180 LEU A C 1
ATOM 1476 O O . LEU A 1 180 ? 10.701 4.209 -37.824 1.00 90.44 180 LEU A O 1
ATOM 1480 N N . ARG A 1 181 ? 8.888 3.237 -36.938 1.00 91.25 181 ARG A N 1
ATOM 1481 C CA . ARG A 1 181 ? 9.357 1.880 -37.208 1.00 91.25 181 ARG A CA 1
ATOM 1482 C C . ARG A 1 181 ? 9.488 1.613 -38.704 1.00 91.25 181 ARG A C 1
ATOM 1484 O O . ARG A 1 181 ? 10.482 1.027 -39.114 1.00 91.25 181 ARG A O 1
ATOM 1491 N N . ALA A 1 182 ? 8.518 2.009 -39.525 1.00 90.31 182 ALA A N 1
ATOM 1492 C CA . ALA A 1 182 ? 8.613 1.801 -40.970 1.00 90.31 182 ALA A CA 1
ATOM 1493 C C . ALA A 1 182 ? 9.805 2.555 -41.589 1.00 90.31 182 ALA A C 1
ATOM 1495 O O . ALA A 1 182 ? 10.451 2.030 -42.491 1.00 90.31 182 ALA A O 1
ATOM 1496 N N . LEU A 1 183 ? 10.124 3.743 -41.066 1.00 89.19 183 LEU A N 1
ATOM 1497 C CA . LEU A 1 183 ? 11.186 4.610 -41.585 1.00 89.19 183 LEU A CA 1
ATOM 1498 C C . LEU A 1 183 ? 12.588 4.245 -41.074 1.00 89.19 183 LEU A C 1
ATOM 1500 O O . LEU A 1 183 ? 13.532 4.169 -41.855 1.00 89.19 183 LEU A O 1
ATOM 1504 N N . PHE A 1 184 ? 12.738 4.006 -39.771 1.00 88.69 184 PHE A N 1
ATOM 1505 C CA . PHE A 1 184 ? 14.044 3.936 -39.103 1.00 88.69 184 PHE A CA 1
ATOM 1506 C C . PHE A 1 184 ? 14.452 2.530 -38.661 1.00 88.69 184 PHE A C 1
ATOM 1508 O O . PHE A 1 184 ? 15.514 2.361 -38.064 1.00 88.69 184 PHE A O 1
ATOM 1515 N N . ARG A 1 185 ? 13.667 1.491 -38.979 1.00 86.81 185 ARG A N 1
ATOM 1516 C CA . ARG A 1 185 ? 13.991 0.105 -38.592 1.00 86.81 185 ARG A CA 1
ATOM 1517 C C . ARG A 1 185 ? 15.364 -0.369 -39.075 1.00 86.81 185 ARG A C 1
ATOM 1519 O O . ARG A 1 185 ? 15.985 -1.171 -38.380 1.00 86.81 185 ARG A O 1
ATOM 1526 N N . TYR A 1 186 ? 15.817 0.091 -40.242 1.00 85.94 186 TYR A N 1
ATOM 1527 C CA . TYR A 1 186 ? 17.122 -0.282 -40.800 1.00 85.94 186 TYR A CA 1
ATOM 1528 C C . TYR A 1 186 ? 18.255 0.626 -40.321 1.00 85.94 186 TYR A C 1
ATOM 1530 O O . TYR A 1 186 ? 19.342 0.130 -40.044 1.00 85.94 186 TYR A O 1
ATOM 1538 N N . SER A 1 187 ? 17.994 1.929 -40.187 1.00 86.44 187 SER A N 1
ATOM 1539 C CA . SER A 1 187 ? 18.997 2.907 -39.755 1.00 86.44 187 SER A CA 1
ATOM 1540 C C . SER A 1 187 ? 19.329 2.780 -38.274 1.00 86.44 187 SER A C 1
ATOM 1542 O O . SER A 1 187 ? 20.482 2.945 -37.892 1.00 86.44 187 SER A O 1
ATOM 1544 N N . ASP A 1 188 ? 18.331 2.477 -37.439 1.00 84.19 188 ASP A N 1
ATOM 1545 C CA . ASP A 1 188 ? 18.513 2.471 -35.994 1.00 84.19 188 ASP A CA 1
ATOM 1546 C C . ASP A 1 188 ? 17.744 1.325 -35.300 1.00 84.19 188 ASP A C 1
ATOM 1548 O O . ASP A 1 188 ? 16.752 1.516 -34.579 1.00 84.19 188 ASP A O 1
ATOM 1552 N N . PRO A 1 189 ? 18.186 0.073 -35.528 1.00 84.12 189 PRO A N 1
ATOM 1553 C CA . PRO A 1 189 ? 17.443 -1.113 -35.125 1.00 84.12 189 PRO A CA 1
ATOM 1554 C C . PRO A 1 189 ? 17.267 -1.212 -33.604 1.00 84.12 189 PRO A C 1
ATOM 1556 O O . PRO A 1 189 ? 16.234 -1.682 -33.137 1.00 84.12 189 PRO A O 1
ATOM 1559 N N . LYS A 1 190 ? 18.221 -0.727 -32.801 1.00 86.25 190 LYS A N 1
ATOM 1560 C CA . LYS A 1 190 ? 18.146 -0.828 -31.332 1.00 86.25 190 LYS A CA 1
ATOM 1561 C C . LYS A 1 190 ? 16.869 -0.208 -30.755 1.00 86.25 190 LYS A C 1
ATOM 1563 O O . LYS A 1 190 ? 16.306 -0.758 -29.814 1.00 86.25 190 LYS A O 1
ATOM 1568 N N . ARG A 1 191 ? 16.407 0.906 -31.332 1.00 85.50 191 ARG A N 1
ATOM 1569 C CA . ARG A 1 191 ? 15.190 1.601 -30.893 1.00 85.50 191 ARG A CA 1
ATOM 1570 C C . ARG A 1 191 ? 13.957 1.146 -31.685 1.00 85.50 191 ARG A C 1
ATOM 1572 O O . ARG A 1 191 ? 12.910 0.894 -31.091 1.00 85.50 191 ARG A O 1
ATOM 1579 N N . PHE A 1 192 ? 14.098 0.959 -33.002 1.00 89.50 192 PHE A N 1
ATOM 1580 C CA . PHE A 1 192 ? 12.965 0.807 -33.928 1.00 89.50 192 PHE A CA 1
ATOM 1581 C C . PHE A 1 192 ? 12.681 -0.627 -34.421 1.00 89.50 192 PHE A C 1
ATOM 1583 O O . PHE A 1 192 ? 11.866 -0.818 -35.324 1.00 89.50 192 PHE A O 1
ATOM 1590 N N . GLN A 1 193 ? 13.309 -1.670 -33.863 1.00 87.88 193 GLN A N 1
ATOM 1591 C CA . GLN A 1 193 ? 13.049 -3.066 -34.273 1.00 87.88 193 GLN A CA 1
ATOM 1592 C C . GLN A 1 193 ? 11.627 -3.544 -33.928 1.00 87.88 193 GLN A C 1
ATOM 1594 O O . GLN A 1 193 ? 10.915 -4.066 -34.799 1.00 87.88 193 GLN A O 1
ATOM 1599 N N . ASN A 1 194 ? 11.196 -3.356 -32.677 1.00 90.25 194 ASN A N 1
ATOM 1600 C CA . ASN A 1 194 ? 9.928 -3.860 -32.144 1.00 90.25 194 ASN A CA 1
ATOM 1601 C C . ASN A 1 194 ? 8.974 -2.713 -31.797 1.00 90.25 194 ASN A C 1
ATOM 1603 O O . ASN A 1 194 ? 9.399 -1.652 -31.365 1.00 90.25 194 ASN A O 1
ATOM 1607 N N . ILE A 1 195 ? 7.663 -2.939 -31.916 1.00 89.50 195 ILE A N 1
ATOM 1608 C CA . ILE A 1 195 ? 6.657 -1.906 -31.601 1.00 89.50 195 ILE A CA 1
ATOM 1609 C C . ILE A 1 195 ? 6.771 -1.448 -30.140 1.00 89.50 19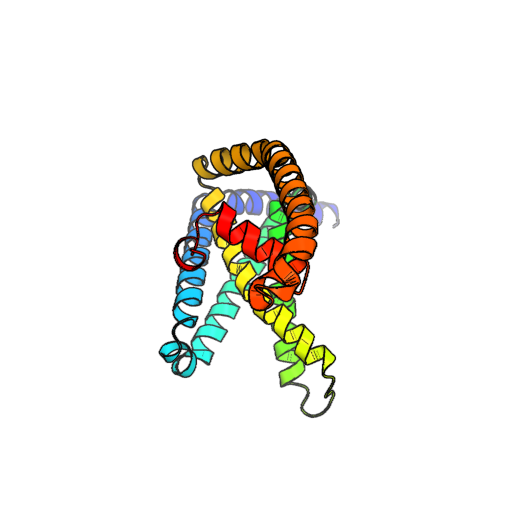5 ILE A C 1
ATOM 1611 O O . ILE A 1 195 ? 6.720 -0.253 -29.873 1.00 89.50 195 ILE A O 1
ATOM 1615 N N . PHE A 1 196 ? 6.988 -2.376 -29.202 1.00 90.81 196 PHE A N 1
ATOM 1616 C CA . PHE A 1 196 ? 7.154 -2.047 -27.783 1.00 90.81 196 PHE A CA 1
ATOM 1617 C C . PHE A 1 196 ? 8.411 -1.217 -27.504 1.00 90.81 196 PHE A C 1
ATOM 1619 O O . PHE A 1 196 ? 8.346 -0.276 -26.721 1.00 90.81 196 PHE A O 1
ATOM 1626 N N . THR A 1 197 ? 9.535 -1.520 -28.165 1.00 88.62 197 THR A N 1
ATOM 1627 C CA . THR A 1 197 ? 10.777 -0.747 -27.993 1.00 88.62 197 THR A CA 1
ATOM 1628 C C . THR A 1 197 ? 10.644 0.642 -28.602 1.00 88.62 197 THR A C 1
ATOM 1630 O O . THR A 1 197 ? 11.099 1.606 -27.999 1.00 88.62 197 THR A O 1
ATOM 1633 N N . THR A 1 198 ? 9.947 0.765 -29.736 1.00 91.94 198 THR A N 1
ATOM 1634 C CA . THR A 1 198 ? 9.668 2.060 -30.358 1.00 91.94 198 THR A CA 1
ATOM 1635 C C . THR A 1 198 ? 8.715 2.910 -29.514 1.00 91.94 198 THR A C 1
ATOM 1637 O O . THR A 1 198 ? 8.958 4.100 -29.346 1.00 91.94 198 THR A O 1
ATOM 1640 N N . ILE A 1 199 ? 7.645 2.322 -28.958 1.00 93.25 199 ILE A N 1
ATOM 1641 C CA . ILE A 1 199 ? 6.722 3.035 -28.053 1.00 93.25 199 ILE A CA 1
ATOM 1642 C C . ILE A 1 199 ? 7.469 3.507 -26.806 1.00 93.25 199 ILE A C 1
ATOM 1644 O O . ILE A 1 199 ? 7.285 4.646 -26.393 1.00 93.25 199 ILE A O 1
ATOM 1648 N N . PHE A 1 200 ? 8.326 2.660 -26.229 1.00 90.94 200 PHE A N 1
ATOM 1649 C CA . PHE A 1 200 ? 9.144 3.039 -25.081 1.00 90.94 200 PHE A CA 1
ATOM 1650 C C . PHE A 1 200 ? 10.118 4.172 -25.428 1.00 90.94 200 PHE A C 1
ATOM 1652 O O . PHE A 1 200 ? 10.156 5.163 -24.716 1.00 90.94 200 PHE A O 1
ATOM 1659 N N . ALA A 1 201 ? 10.820 4.091 -26.563 1.00 89.25 201 ALA A N 1
ATOM 1660 C CA . ALA A 1 201 ? 11.716 5.155 -27.017 1.00 89.25 201 ALA A CA 1
ATOM 1661 C C . ALA A 1 201 ? 10.982 6.489 -27.254 1.00 89.25 201 ALA A C 1
ATOM 1663 O O . ALA A 1 201 ? 11.478 7.546 -26.873 1.00 89.25 201 ALA A O 1
ATOM 1664 N N . LEU A 1 202 ? 9.782 6.445 -27.841 1.00 90.62 202 LEU A N 1
ATOM 1665 C CA . LEU A 1 202 ? 8.933 7.625 -28.018 1.00 90.62 202 LEU A CA 1
ATOM 1666 C C . LEU A 1 202 ? 8.412 8.173 -26.686 1.00 90.62 202 LEU A C 1
ATOM 1668 O O . LEU A 1 202 ? 8.308 9.385 -26.532 1.00 90.62 202 LEU A O 1
ATOM 1672 N N . PHE A 1 203 ? 8.098 7.303 -25.724 1.00 91.06 203 PHE A N 1
ATOM 1673 C CA . PHE A 1 203 ? 7.724 7.715 -24.374 1.00 91.06 203 PHE A CA 1
ATOM 1674 C C . PHE A 1 203 ? 8.888 8.425 -23.674 1.00 91.06 203 PHE A C 1
ATOM 1676 O O . PHE A 1 203 ? 8.693 9.523 -23.168 1.00 91.06 203 PHE A O 1
ATOM 1683 N N . THR A 1 204 ? 10.094 7.856 -23.733 1.00 87.88 204 THR A N 1
ATOM 1684 C CA . THR A 1 204 ? 11.337 8.447 -23.214 1.00 87.88 204 THR A CA 1
ATOM 1685 C C . THR A 1 204 ? 11.620 9.817 -23.845 1.00 87.88 204 THR A C 1
ATOM 1687 O O . THR A 1 204 ? 11.866 10.787 -23.131 1.00 87.88 204 THR A O 1
ATOM 1690 N N . MET A 1 205 ? 11.465 9.950 -25.170 1.00 85.69 205 MET A N 1
ATOM 1691 C CA . MET A 1 205 ? 11.544 11.253 -25.846 1.00 85.69 205 MET A CA 1
ATOM 1692 C C . MET A 1 205 ? 10.468 12.239 -25.370 1.00 85.69 205 MET A C 1
ATOM 1694 O O . MET A 1 205 ? 10.763 13.416 -25.173 1.00 85.69 205 MET A O 1
ATOM 1698 N N . LEU A 1 206 ? 9.224 11.784 -25.190 1.00 86.75 206 LEU A N 1
ATOM 1699 C CA . LEU A 1 206 ? 8.106 12.624 -24.748 1.00 86.75 206 LEU A CA 1
ATOM 1700 C C . LEU A 1 206 ? 8.307 13.130 -23.316 1.00 86.75 206 LEU A C 1
ATOM 1702 O O . LEU A 1 206 ? 7.949 14.267 -23.015 1.00 86.75 206 LEU A O 1
ATOM 1706 N N . THR A 1 207 ? 8.912 12.318 -22.448 1.00 89.00 207 THR A N 1
ATOM 1707 C CA . THR A 1 207 ? 9.310 12.724 -21.094 1.00 89.00 207 THR A CA 1
ATOM 1708 C C . THR A 1 207 ? 10.589 13.560 -21.068 1.00 89.00 207 THR A C 1
ATOM 1710 O O . THR A 1 207 ? 11.004 13.959 -19.983 1.00 89.00 207 THR A O 1
ATOM 1713 N N . LEU A 1 208 ? 11.193 13.847 -22.233 1.00 84.56 208 LEU A N 1
ATOM 1714 C CA . LEU A 1 208 ? 12.492 14.520 -22.363 1.00 84.56 208 LEU A CA 1
ATOM 1715 C C . LEU A 1 208 ? 13.586 13.830 -21.537 1.00 84.56 208 LEU A C 1
ATOM 1717 O O . LEU A 1 208 ? 14.504 14.475 -21.036 1.00 84.56 208 LEU A O 1
ATOM 1721 N N . ASP A 1 209 ? 13.487 12.514 -21.405 1.00 77.19 209 ASP A N 1
ATOM 1722 C CA . ASP A 1 209 ? 14.494 11.701 -20.742 1.00 77.19 209 ASP A CA 1
ATOM 1723 C C . ASP A 1 209 ? 15.469 11.195 -21.813 1.00 77.19 209 ASP A C 1
ATOM 1725 O O . ASP A 1 209 ? 15.043 10.814 -22.904 1.00 77.19 209 ASP A O 1
ATOM 1729 N N . ASP A 1 210 ? 16.777 11.293 -21.571 1.00 66.94 210 ASP A N 1
ATOM 1730 C CA . ASP A 1 210 ? 17.844 10.881 -22.505 1.00 66.94 210 ASP A CA 1
ATOM 1731 C C . ASP A 1 210 ? 17.760 11.420 -23.959 1.00 66.94 210 ASP A C 1
ATOM 1733 O O . ASP A 1 210 ? 18.419 10.907 -24.869 1.00 66.94 210 ASP A O 1
ATOM 1737 N N . TRP A 1 211 ? 16.996 12.492 -24.215 1.00 66.69 211 TRP A N 1
ATOM 1738 C CA . TRP A 1 211 ? 16.798 13.046 -25.567 1.00 66.69 211 TRP A CA 1
ATOM 1739 C C . TRP A 1 211 ? 18.100 13.528 -26.229 1.00 66.69 211 TRP A C 1
ATOM 1741 O O . TRP A 1 211 ? 18.222 13.502 -27.453 1.00 66.69 211 TRP A O 1
ATOM 1751 N N . SER A 1 212 ? 19.089 13.928 -25.425 1.00 69.88 212 SER A N 1
ATOM 1752 C CA . SER A 1 212 ? 20.398 14.406 -25.881 1.00 69.88 212 SER A CA 1
ATOM 1753 C C . SER A 1 212 ? 21.297 13.308 -26.459 1.00 69.88 212 SER A C 1
ATOM 1755 O O . SER A 1 212 ? 22.265 13.630 -27.137 1.00 69.88 212 SER A O 1
ATOM 1757 N N . LEU A 1 213 ? 20.990 12.027 -26.225 1.00 61.19 213 LEU A N 1
ATOM 1758 C CA . LEU A 1 213 ? 21.737 10.879 -26.765 1.00 61.19 213 LEU A CA 1
ATOM 1759 C C . LEU A 1 213 ? 21.231 10.427 -28.148 1.00 61.19 213 LEU A C 1
ATOM 1761 O O . LEU A 1 213 ? 21.725 9.441 -28.704 1.00 61.19 213 LEU A O 1
ATOM 1765 N N . ILE A 1 214 ? 20.191 11.086 -28.668 1.00 59.84 214 ILE A N 1
ATOM 1766 C CA . ILE A 1 214 ? 19.525 10.736 -29.931 1.00 59.84 214 ILE A CA 1
ATOM 1767 C C . ILE A 1 214 ? 19.878 11.730 -31.059 1.00 59.84 214 ILE A C 1
ATOM 1769 O O . ILE A 1 214 ? 19.552 11.472 -32.217 1.00 59.84 214 ILE A O 1
ATOM 1773 N N . TYR A 1 215 ? 20.580 12.820 -30.734 1.00 51.78 215 TYR A N 1
ATOM 1774 C CA . TYR A 1 215 ? 21.203 13.746 -31.686 1.00 51.78 215 TYR A CA 1
ATOM 1775 C C . TYR A 1 215 ? 22.674 13.373 -31.903 1.00 51.78 215 TYR A C 1
ATOM 1777 O O . TYR A 1 215 ? 23.141 13.461 -33.059 1.00 51.78 215 TYR A O 1
#